Protein AF-L8GKP7-F1 (afdb_monomer_lite)

Secondary structure (DSSP, 8-state):
-PPPPPB-----S--S-----TT-PPPEE--SSGGGEEEEEEEEEE-THHHHHHTTSS-EEEEEEE--TTS-EEEEEE--HHHHHHHHTSTTEEEEEEEEB--GGG--------S-HHHHTTS----------EEEEEEEE-TTT--EEEEEEEEETTEEEEEPPTTTTEEEEEE--GGGBTTB--EEEEESEEEEETTTTEEETT-GGGEEEE---STTTTS-SSTTT---TT-EEE-SSTT---EEEEEE-TTSSEEE---EEEEETTB--EEEEETTTTEEEEEE-BSSEEEEEHHHHT-HHHHHH--EEEEEEE-

Radius of gyration: 22.64 Å; chains: 1; bounding box: 52×62×48 Å

Sequence (319 aa):
MLKPAALAVLFLFALSAALATPGRLAPLHVATDPSQRVPGEYLVVATLKSIADAARDGSALKHVYSIDADGSRLLLFKLSSTSLFKIRAHPSVALVEENQSIYMDKVCYTQKVTADLSKRLLACPWTEIHTSAHFVDVTLRQPNTGKWRNVKLLKYLDGFYIVLPTDQSSVSSYKCPTRLRGSMSDIVTTWFAVRFDPANFTVNTGDYTFVKTTGYNAHHKDMGPDAATHVPFATCFGCEAPSRNDGRAVVDLRGTPFTVLDNFKYSGYIAFGTWTYSNNAQLVDLTGGGYCGWTAPVKAADNESLACNGGWHLQLGLL

pLDDT: mean 78.69, std 21.16, range [23.12, 98.69]

Foldseek 3Di:
DDDDFDFDDPPDDDPPDPQQDQPFFADEAEDPDPVFFDPQKKKWWFAPLLVLVLPPPVKKFFAWDDDDPVRIIITIIRDDPVSNRSSRNDSGTNHMYTTTRDDPPPDDDDDDDDPDPVVVVSVDDDPPPPFGFTKDWDWAQFPPPRDTDTFIWTDTDPFTKQFFDSVDWWKWKECDAPVPPPVWHIKIKTFGIWTADRVQQFTFQQPSPGIDMDIFDPVCVPLDPCLGIDFGGQKWEAAYAAQDQPTKGKQAQPPGQKAFPFDKDKDDDNKHKDWDADDNRNIIIITIYHNTMMMHGPVQRVDPSCRRNTGRRTHMGGD

Organism: Acanthamoeba castellanii (strain ATCC 30010 / Neff) (NCBI:txid1257118)

Structure (mmCIF, N/CA/C/O backbone):
data_AF-L8GKP7-F1
#
_entry.id   AF-L8GKP7-F1
#
loop_
_atom_site.group_PDB
_atom_site.id
_atom_site.type_symbol
_atom_site.label_atom_id
_atom_site.label_alt_id
_atom_site.label_comp_id
_atom_site.label_asym_id
_atom_site.label_entity_id
_atom_site.label_seq_id
_atom_site.pdbx_PDB_ins_code
_atom_site.Cartn_x
_atom_site.Cartn_y
_atom_site.Cartn_z
_atom_site.occupancy
_atom_site.B_iso_or_equiv
_atom_site.auth_seq_id
_atom_site.auth_comp_id
_atom_site.auth_asym_id
_atom_site.auth_atom_id
_atom_site.pdbx_PDB_model_num
ATOM 1 N N . MET A 1 1 ? -32.400 23.588 24.946 1.00 26.53 1 MET A N 1
ATOM 2 C CA . MET A 1 1 ? -31.964 22.660 23.879 1.00 26.53 1 MET A CA 1
ATOM 3 C C . MET A 1 1 ? -30.768 23.288 23.177 1.00 26.53 1 MET A C 1
ATOM 5 O O . MET A 1 1 ? -30.956 24.280 22.485 1.00 26.53 1 MET A O 1
ATOM 9 N N . LEU A 1 2 ? -29.545 22.811 23.445 1.00 23.12 2 LEU A N 1
ATOM 10 C CA . LEU A 1 2 ? -28.331 23.342 22.811 1.00 23.12 2 LEU A CA 1
ATOM 11 C C . LEU A 1 2 ? -28.281 22.905 21.339 1.00 23.12 2 LEU A C 1
ATOM 13 O O . LEU A 1 2 ? -28.410 21.719 21.044 1.00 23.12 2 LEU A O 1
ATOM 17 N N . LYS A 1 3 ? -28.111 23.869 20.431 1.00 25.48 3 LYS A N 1
ATOM 18 C CA . LYS A 1 3 ? -27.833 23.624 19.009 1.00 25.48 3 LYS A CA 1
ATOM 19 C C . LYS A 1 3 ? -26.373 23.162 18.842 1.00 25.48 3 LYS A C 1
ATOM 21 O O . LYS A 1 3 ? -25.533 23.598 19.630 1.00 25.48 3 LYS A O 1
ATOM 26 N N . PRO A 1 4 ? -26.055 22.304 17.855 1.00 33.69 4 PRO A N 1
ATOM 27 C CA . PRO A 1 4 ? -24.678 21.896 17.592 1.00 33.69 4 PRO A CA 1
ATOM 28 C C . PRO A 1 4 ? -23.835 23.119 17.209 1.00 33.69 4 PRO A C 1
ATOM 30 O O . PRO A 1 4 ? -24.273 23.955 16.419 1.00 33.69 4 PRO A O 1
ATOM 33 N N . ALA A 1 5 ? -22.648 23.236 17.807 1.00 36.22 5 ALA A N 1
ATOM 34 C CA . ALA A 1 5 ? -21.679 24.274 17.486 1.00 36.22 5 ALA A CA 1
ATOM 35 C C . ALA A 1 5 ? -21.297 24.168 16.001 1.00 36.22 5 ALA A C 1
ATOM 37 O O . ALA A 1 5 ? -20.807 23.129 15.558 1.00 36.22 5 ALA A O 1
ATOM 38 N N . ALA A 1 6 ? -21.563 25.224 15.235 1.00 40.78 6 ALA A N 1
ATOM 39 C CA . ALA A 1 6 ? -21.156 25.316 13.842 1.00 40.78 6 ALA A CA 1
ATOM 40 C C . ALA A 1 6 ? -19.651 25.608 13.781 1.00 40.78 6 ALA A C 1
ATOM 42 O O . ALA A 1 6 ? -19.170 26.556 14.402 1.00 40.78 6 ALA A O 1
ATOM 43 N N . LEU A 1 7 ? -18.922 24.768 13.046 1.00 40.22 7 LEU A N 1
ATOM 44 C CA . LEU A 1 7 ? -17.492 24.902 12.795 1.00 40.22 7 LEU A CA 1
ATOM 45 C C . LEU A 1 7 ? -17.275 26.104 11.866 1.00 40.22 7 LEU A C 1
ATOM 47 O O . LEU A 1 7 ? -17.651 26.053 10.696 1.00 40.22 7 LEU A O 1
ATOM 51 N N . ALA A 1 8 ? -16.695 27.189 12.367 1.00 43.72 8 ALA A N 1
ATOM 52 C CA . ALA A 1 8 ? -16.333 28.335 11.544 1.00 43.72 8 ALA A CA 1
ATOM 53 C C . ALA A 1 8 ? -14.811 28.485 11.549 1.00 43.72 8 ALA A C 1
ATOM 55 O O . ALA A 1 8 ? -14.195 28.696 12.589 1.00 43.72 8 ALA A O 1
ATOM 56 N N . VAL A 1 9 ? -14.211 28.319 10.372 1.00 45.59 9 VAL A N 1
ATOM 57 C CA . VAL A 1 9 ? -12.762 28.375 10.175 1.00 45.59 9 VAL A CA 1
ATOM 58 C C . VAL A 1 9 ? -12.368 29.829 9.931 1.00 45.59 9 VAL A C 1
ATOM 60 O O . VAL A 1 9 ? -12.659 30.381 8.869 1.00 45.59 9 VAL A O 1
ATOM 63 N N . LEU A 1 10 ? -11.717 30.468 10.903 1.00 39.31 10 LEU A N 1
ATOM 64 C CA . LEU A 1 10 ? -11.193 31.823 10.745 1.00 39.31 10 LEU A CA 1
ATOM 65 C C . LEU A 1 10 ? -9.771 31.751 10.154 1.00 39.31 10 LEU A C 1
ATOM 67 O O . LEU A 1 10 ? -8.778 31.961 10.840 1.00 39.31 10 LEU A O 1
ATOM 71 N N . PHE A 1 11 ? -9.658 31.460 8.852 1.00 47.62 11 PHE A N 1
ATOM 72 C CA . PHE A 1 11 ? -8.382 31.580 8.132 1.00 47.62 11 PHE A CA 1
ATOM 73 C C . PHE A 1 11 ? -8.040 33.064 7.933 1.00 47.62 11 PHE A C 1
ATOM 75 O O . PHE A 1 11 ? -8.341 33.664 6.901 1.00 47.62 11 PHE A O 1
ATOM 82 N N . LEU A 1 12 ? -7.402 33.674 8.929 1.00 34.03 12 LEU A N 1
ATOM 83 C CA . LEU A 1 12 ? -6.794 34.995 8.804 1.00 34.03 12 LEU A CA 1
ATOM 84 C C . LEU A 1 12 ? -5.297 34.891 9.110 1.00 34.03 12 LEU A C 1
ATOM 86 O O . LEU A 1 12 ? -4.886 34.759 10.255 1.00 34.03 12 LEU A O 1
ATOM 90 N N . PHE A 1 13 ? -4.517 34.986 8.028 1.00 34.09 13 PHE A N 1
ATOM 91 C CA . PHE A 1 13 ? -3.069 35.209 7.968 1.00 34.09 13 PHE A CA 1
ATOM 92 C C . PHE A 1 13 ? -2.158 34.162 8.630 1.00 34.09 13 PHE A C 1
ATOM 94 O O . PHE A 1 13 ? -1.854 34.251 9.811 1.00 34.09 13 PHE A O 1
ATOM 101 N N . ALA A 1 14 ? -1.610 33.255 7.809 1.00 32.25 14 ALA A N 1
ATOM 102 C CA . ALA A 1 14 ? -0.160 33.016 7.682 1.00 32.25 14 ALA A CA 1
ATOM 103 C C . ALA A 1 14 ? 0.119 31.767 6.822 1.00 32.25 14 ALA A C 1
ATOM 105 O O . ALA A 1 14 ? 0.725 30.803 7.280 1.00 32.25 14 ALA A O 1
ATOM 106 N N . LEU A 1 15 ? -0.252 31.791 5.536 1.00 34.66 15 LEU A N 1
ATOM 107 C CA . LEU A 1 15 ? 0.355 30.884 4.551 1.00 34.66 15 LEU A CA 1
ATOM 108 C C . LEU A 1 15 ? 1.711 31.448 4.078 1.00 34.66 15 LEU A C 1
ATOM 110 O O . LEU A 1 15 ? 2.019 31.493 2.894 1.00 34.66 15 LEU A O 1
ATOM 114 N N . SER A 1 16 ? 2.525 31.949 5.006 1.00 35.09 16 SER A N 1
ATOM 115 C CA . SER A 1 16 ? 3.939 32.220 4.760 1.00 35.09 16 SER A CA 1
ATOM 116 C C . SER A 1 16 ? 4.705 31.052 5.354 1.00 35.09 16 SER A C 1
ATOM 118 O O . SER A 1 16 ? 4.888 30.985 6.566 1.00 35.09 16 SER A O 1
ATOM 120 N N . ALA A 1 17 ? 5.055 30.113 4.475 1.00 37.19 17 ALA A N 1
ATOM 121 C CA . ALA A 1 17 ? 5.863 28.919 4.683 1.00 37.19 17 ALA A CA 1
ATOM 122 C C . ALA A 1 17 ? 6.810 28.979 5.898 1.00 37.19 17 ALA A C 1
ATOM 124 O O . ALA A 1 17 ? 7.992 29.291 5.776 1.00 37.19 17 ALA A O 1
ATOM 125 N N . ALA A 1 18 ? 6.312 28.603 7.072 1.00 40.66 18 ALA A N 1
ATOM 126 C CA . ALA A 1 18 ? 7.154 28.101 8.142 1.00 40.66 18 ALA A CA 1
ATOM 127 C C . ALA A 1 18 ? 7.158 26.579 7.993 1.00 40.66 18 ALA A C 1
ATOM 129 O O . ALA A 1 18 ? 6.368 25.877 8.617 1.00 40.66 18 ALA A O 1
ATOM 130 N N . LEU A 1 19 ? 8.012 26.065 7.101 1.00 45.72 19 LEU A N 1
ATOM 131 C CA . LEU A 1 19 ? 8.362 24.646 7.129 1.00 45.72 19 LEU A CA 1
ATOM 132 C C . LEU A 1 19 ? 8.816 24.322 8.556 1.00 45.72 19 LEU A C 1
ATOM 134 O O . LEU A 1 19 ? 9.647 25.043 9.114 1.00 45.72 19 LEU A O 1
ATOM 138 N N . ALA A 1 20 ? 8.240 23.284 9.160 1.00 48.97 20 ALA A N 1
ATOM 139 C CA . ALA A 1 20 ? 8.584 22.883 10.513 1.00 48.97 20 ALA A CA 1
ATOM 140 C C . ALA A 1 20 ? 10.097 22.620 10.601 1.00 48.97 20 ALA A C 1
ATOM 142 O O . ALA A 1 20 ? 10.622 21.673 10.016 1.00 48.97 20 ALA A O 1
ATOM 143 N N . THR A 1 21 ? 10.815 23.482 11.319 1.00 52.50 21 THR A N 1
ATOM 144 C CA . THR A 1 21 ? 12.213 23.245 11.687 1.00 52.50 21 THR A CA 1
ATOM 145 C C . THR A 1 21 ? 12.262 22.094 12.695 1.00 52.50 21 THR A C 1
ATOM 147 O O . THR A 1 21 ? 11.517 22.159 13.682 1.00 52.50 21 THR A O 1
ATOM 150 N N . PRO A 1 22 ? 13.120 21.071 12.510 1.00 53.22 22 PRO A N 1
ATOM 151 C CA . PRO A 1 22 ? 13.250 19.969 13.460 1.00 53.22 22 PRO A CA 1
ATOM 152 C C . PRO A 1 22 ? 13.425 20.480 14.897 1.00 53.22 22 PRO A C 1
ATOM 154 O O . PRO A 1 22 ? 14.266 21.338 15.153 1.00 53.22 22 PRO A O 1
ATOM 157 N N . GLY A 1 23 ? 12.606 19.980 15.826 1.00 62.94 23 GLY A N 1
ATOM 158 C CA . GLY A 1 23 ? 12.647 20.367 17.243 1.00 62.94 23 GLY A CA 1
ATOM 159 C C . GLY A 1 23 ? 11.762 21.556 17.641 1.00 62.94 23 GLY A C 1
ATOM 160 O O . GLY A 1 23 ? 11.697 21.880 18.826 1.00 62.94 23 GLY A O 1
ATOM 161 N N . ARG A 1 24 ? 11.042 22.189 16.704 1.00 77.81 24 ARG A N 1
ATOM 162 C CA . ARG A 1 24 ? 10.079 23.259 17.009 1.00 77.81 24 ARG A CA 1
ATOM 163 C C . ARG A 1 24 ? 8.646 22.744 16.900 1.00 77.81 24 ARG A C 1
ATOM 165 O O . ARG A 1 24 ? 8.278 22.148 15.895 1.00 77.81 24 ARG A O 1
ATOM 172 N N . LEU A 1 25 ? 7.833 23.004 17.924 1.00 79.75 25 LEU A N 1
ATOM 173 C CA . LEU A 1 25 ? 6.403 22.701 17.878 1.00 79.75 25 LEU A CA 1
ATOM 174 C C . LEU A 1 25 ? 5.712 23.579 16.830 1.00 79.75 25 LEU A C 1
ATOM 176 O O . LEU A 1 25 ? 5.921 24.795 16.813 1.00 79.75 25 LEU A O 1
ATOM 180 N N . ALA A 1 26 ? 4.827 22.980 16.035 1.00 77.31 26 ALA A N 1
ATOM 181 C CA . ALA A 1 26 ? 3.885 23.697 15.194 1.00 77.31 26 ALA A CA 1
ATOM 182 C C . ALA A 1 26 ? 3.108 24.726 16.038 1.00 77.31 26 ALA A C 1
ATOM 184 O O . ALA A 1 26 ? 2.767 24.446 17.203 1.00 77.31 26 ALA A O 1
ATOM 185 N N . PRO A 1 27 ? 2.844 25.928 15.505 1.00 75.06 27 PRO A N 1
ATOM 186 C CA . PRO A 1 27 ? 2.069 26.937 16.212 1.00 75.06 27 PRO A CA 1
ATOM 187 C C . PRO A 1 27 ? 0.679 26.393 16.574 1.00 75.06 27 PRO A C 1
ATOM 189 O O . PRO A 1 27 ? 0.064 25.667 15.794 1.00 75.06 27 PRO A O 1
ATOM 192 N N . LEU A 1 28 ? 0.225 26.714 17.790 1.00 84.56 28 LEU A N 1
ATOM 193 C CA . LEU A 1 28 ? -1.138 26.456 18.252 1.00 84.56 28 LEU A CA 1
ATOM 194 C C . LEU A 1 28 ? -1.867 27.788 18.339 1.00 84.56 28 LEU A C 1
ATOM 196 O O . LEU A 1 28 ? -1.479 28.640 19.138 1.00 84.56 28 LEU A O 1
ATOM 200 N N . HIS A 1 29 ? -2.920 27.932 17.552 1.00 78.31 29 HIS A N 1
ATOM 201 C CA . HIS A 1 29 ? -3.815 29.075 17.617 1.00 78.31 29 HIS A CA 1
ATOM 202 C C . HIS A 1 29 ? -5.033 28.720 18.465 1.00 78.31 29 HIS A C 1
ATOM 204 O O . HIS A 1 29 ? -5.564 27.615 18.382 1.00 78.31 29 HIS A O 1
ATOM 210 N N . VAL A 1 30 ? -5.449 29.654 19.310 1.00 81.06 30 VAL A N 1
ATOM 211 C CA . VAL A 1 30 ? -6.642 29.552 20.156 1.00 81.06 30 VAL A CA 1
ATOM 212 C C . VAL A 1 30 ? -7.408 30.864 20.049 1.00 81.06 30 VAL A C 1
ATOM 214 O O . VAL A 1 30 ? -6.794 31.907 19.807 1.00 81.06 30 VAL A O 1
ATOM 217 N N . ALA A 1 31 ? -8.727 30.828 20.241 1.00 72.12 31 ALA A N 1
ATOM 218 C CA . ALA A 1 31 ? -9.524 32.051 20.264 1.00 72.12 31 ALA A CA 1
ATOM 219 C C . ALA A 1 31 ? -9.011 33.004 21.354 1.00 72.12 31 ALA A C 1
ATOM 221 O O . ALA A 1 31 ? -8.673 32.572 22.462 1.00 72.12 31 ALA A O 1
ATOM 222 N N . THR A 1 32 ? -8.981 34.302 21.052 1.00 76.25 32 THR A N 1
ATOM 223 C CA . THR A 1 32 ? -8.638 35.343 22.033 1.00 76.25 32 THR A CA 1
ATOM 224 C C . THR A 1 32 ? -9.706 35.471 23.116 1.00 76.25 32 THR A C 1
ATOM 226 O O . THR A 1 32 ? -9.370 35.751 24.264 1.00 76.25 32 THR A O 1
ATOM 229 N N . ASP A 1 33 ? -10.973 35.228 22.769 1.00 76.25 33 ASP A N 1
ATOM 230 C CA . ASP A 1 33 ? -12.099 35.150 23.697 1.00 76.25 33 ASP A CA 1
ATOM 231 C C . ASP A 1 33 ? -12.252 33.714 24.239 1.00 76.25 33 ASP A C 1
ATOM 233 O O . ASP A 1 33 ? -12.618 32.806 23.484 1.00 76.25 33 ASP A O 1
ATOM 237 N N . PRO A 1 34 ? -12.018 33.471 25.544 1.00 82.88 34 PRO A N 1
ATOM 238 C CA . PRO A 1 34 ? -12.130 32.138 26.127 1.00 82.88 34 PRO A CA 1
ATOM 239 C C . PRO A 1 34 ? -13.525 31.520 26.023 1.00 82.88 34 PRO A C 1
ATOM 241 O O . PRO A 1 34 ? -13.632 30.295 25.999 1.00 82.88 34 PRO A O 1
ATOM 244 N N . SER A 1 35 ? -14.579 32.340 25.950 1.00 80.00 35 SER A N 1
ATOM 245 C CA . SER A 1 35 ? -15.961 31.859 25.844 1.00 80.00 35 SER A CA 1
ATOM 246 C C . SER A 1 35 ? -16.271 31.222 24.487 1.00 80.00 35 SER A C 1
ATOM 248 O O . SER A 1 35 ? -17.234 30.468 24.370 1.00 80.00 35 SER A O 1
ATOM 250 N N . GLN A 1 36 ? -15.434 31.495 23.483 1.00 77.88 36 GLN A N 1
ATOM 251 C CA . GLN A 1 36 ? -15.564 30.965 22.131 1.00 77.88 36 GLN A CA 1
ATOM 252 C C . GLN A 1 36 ? -14.710 29.720 21.905 1.00 77.88 36 GLN A C 1
ATOM 254 O O . GLN A 1 36 ? -14.765 29.140 20.830 1.00 77.88 36 GLN A O 1
ATOM 259 N N . ARG A 1 37 ? -13.896 29.294 22.872 1.00 81.94 37 ARG A N 1
ATOM 260 C CA . ARG A 1 37 ? -13.010 28.135 22.707 1.00 81.94 37 ARG A CA 1
ATOM 261 C C . ARG A 1 37 ? -13.797 26.835 22.858 1.00 81.94 37 ARG A C 1
ATOM 263 O O . ARG A 1 37 ? -14.658 26.725 23.729 1.00 81.94 37 ARG A O 1
ATOM 270 N N . VAL A 1 38 ? -13.437 25.818 22.077 1.00 82.50 38 VAL A N 1
ATOM 271 C CA . VAL A 1 38 ? -13.903 24.432 22.243 1.00 82.50 38 VAL A CA 1
ATOM 272 C C . VAL A 1 38 ? -12.691 23.557 22.591 1.00 82.50 38 VAL A C 1
ATOM 274 O O . VAL A 1 38 ? -12.095 22.934 21.708 1.00 82.50 38 VAL A O 1
ATOM 277 N N . PRO A 1 39 ? -12.277 23.519 23.875 1.00 85.56 39 PRO A N 1
ATOM 278 C CA . PRO A 1 39 ? -11.080 22.797 24.282 1.00 85.56 39 PRO A CA 1
ATOM 279 C C . PRO A 1 39 ? -11.168 21.310 23.950 1.00 85.56 39 PRO A C 1
ATOM 281 O O . PRO A 1 39 ? -12.205 20.669 24.139 1.00 85.56 39 PRO A O 1
ATOM 284 N N . GLY A 1 40 ? -10.051 20.744 23.499 1.00 85.06 40 GLY A N 1
ATOM 285 C CA . GLY A 1 40 ? -9.977 19.332 23.137 1.00 85.06 40 GLY A CA 1
ATOM 286 C C . GLY A 1 40 ? -10.347 19.039 21.686 1.00 85.06 40 GLY A C 1
ATOM 287 O O . GLY A 1 40 ? -10.179 17.897 21.270 1.00 85.06 40 GLY A O 1
ATOM 288 N N . GLU A 1 41 ? -10.803 20.018 20.902 1.00 85.88 41 GLU A N 1
ATOM 289 C CA . GLU A 1 41 ? -11.044 19.861 19.467 1.00 85.88 41 GLU A CA 1
ATOM 290 C C . GLU A 1 41 ? -10.107 20.755 18.669 1.00 85.88 41 GLU A C 1
ATOM 292 O O . GLU A 1 41 ? -10.015 21.947 18.934 1.00 85.88 41 GLU A O 1
ATOM 297 N N . TYR A 1 42 ? -9.394 20.176 17.706 1.00 83.44 42 TYR A N 1
ATOM 298 C CA . TYR A 1 42 ? -8.320 20.858 17.002 1.00 83.44 42 TYR A CA 1
ATOM 299 C C . TYR A 1 42 ? -8.357 20.572 15.515 1.00 83.44 42 TYR A C 1
ATOM 301 O O . TYR A 1 42 ? -8.451 19.425 15.087 1.00 83.44 42 TYR A O 1
ATOM 309 N N . LEU A 1 43 ? -8.220 21.629 14.740 1.00 82.50 43 LEU A N 1
ATOM 310 C CA . LEU A 1 43 ? -7.985 21.607 13.318 1.00 82.50 43 LEU A CA 1
ATOM 311 C C . LEU A 1 43 ? -6.471 21.544 13.081 1.00 82.50 43 LEU A C 1
ATOM 313 O O . LEU A 1 43 ? -5.715 22.363 13.594 1.00 82.50 43 LEU A O 1
ATOM 317 N N . VAL A 1 44 ? -6.009 20.552 12.337 1.00 80.62 44 VAL A N 1
ATOM 318 C CA . VAL A 1 44 ? -4.589 20.282 12.109 1.00 80.62 44 VAL A CA 1
ATOM 319 C C . VAL A 1 44 ? -4.339 20.323 10.611 1.00 80.62 44 VAL A C 1
ATOM 321 O O . VAL A 1 44 ? -4.927 19.543 9.862 1.00 80.62 44 VAL A O 1
ATOM 324 N N . VAL A 1 45 ? -3.462 21.221 10.170 1.00 76.62 45 VAL A N 1
ATOM 325 C CA . VAL A 1 45 ? -3.004 21.270 8.777 1.00 76.62 45 VAL A CA 1
ATOM 326 C C . VAL A 1 45 ? -1.778 20.383 8.665 1.00 76.62 45 VAL A C 1
ATOM 328 O O . VAL A 1 45 ? -0.715 20.710 9.205 1.00 76.62 45 VAL A O 1
ATOM 331 N N . ALA A 1 46 ? -1.931 19.241 8.002 1.00 71.31 46 ALA A N 1
ATOM 332 C CA . ALA A 1 46 ? -0.850 18.276 7.886 1.00 71.31 46 ALA A CA 1
ATOM 333 C C . ALA A 1 46 ? -1.003 17.341 6.684 1.00 71.31 46 ALA A C 1
ATOM 335 O O . ALA A 1 46 ? -2.050 17.267 6.039 1.00 71.31 46 ALA A O 1
ATOM 336 N N . THR A 1 47 ? 0.059 16.590 6.400 1.00 65.88 47 THR A N 1
ATOM 337 C CA . THR A 1 47 ? 0.007 15.486 5.437 1.00 65.88 47 THR A CA 1
ATOM 338 C C . THR A 1 47 ? -0.548 14.226 6.100 1.00 65.88 47 THR A C 1
ATOM 340 O O . THR A 1 47 ? -0.367 14.003 7.293 1.00 65.88 47 THR A O 1
ATOM 343 N N . LEU A 1 48 ? -1.186 13.344 5.329 1.00 58.16 48 LEU A N 1
ATOM 344 C CA . LEU A 1 48 ? -1.762 12.089 5.842 1.00 58.16 48 LEU A CA 1
ATOM 345 C C . LEU A 1 48 ? -0.760 11.212 6.617 1.00 58.16 48 LEU A C 1
ATOM 347 O O . LEU A 1 48 ? -1.144 10.528 7.565 1.00 58.16 48 LEU A O 1
ATOM 351 N N . LYS A 1 49 ? 0.534 11.311 6.279 1.00 55.38 49 LYS A N 1
ATOM 352 C CA . LYS A 1 49 ? 1.635 10.634 6.974 1.00 55.38 49 LYS A CA 1
ATOM 353 C C . LYS A 1 49 ? 1.678 10.952 8.478 1.00 55.38 49 LYS A C 1
ATOM 355 O O . LYS A 1 49 ? 2.030 10.078 9.255 1.00 55.38 49 LYS A O 1
ATOM 360 N N . SER A 1 50 ? 1.278 12.151 8.912 1.00 54.84 50 SER A N 1
ATOM 361 C CA . SER A 1 50 ? 1.322 12.548 10.331 1.00 54.84 50 SER A CA 1
ATOM 362 C C . SER A 1 50 ? 0.165 12.024 11.185 1.00 54.84 50 SER A C 1
ATOM 364 O O . SER A 1 50 ? 0.204 12.130 12.409 1.00 54.84 50 SER A O 1
ATOM 366 N N . ILE A 1 51 ? -0.898 11.516 10.557 1.00 55.38 51 ILE A N 1
ATOM 367 C CA . ILE A 1 51 ? -2.154 11.129 11.223 1.00 55.38 51 ILE A CA 1
ATOM 368 C C . ILE A 1 51 ? -1.991 9.807 11.977 1.00 55.38 51 ILE A C 1
ATOM 370 O O . ILE A 1 51 ? -2.514 9.647 13.080 1.00 55.38 51 ILE A O 1
ATOM 374 N N . ALA A 1 52 ? -1.242 8.877 11.381 1.00 56.53 52 ALA A N 1
ATOM 375 C CA . ALA A 1 52 ? -1.017 7.527 11.886 1.00 56.53 52 ALA A CA 1
ATOM 376 C C . ALA A 1 52 ? -0.260 7.507 13.225 1.00 56.53 52 ALA A C 1
ATOM 378 O O . ALA A 1 52 ? -0.611 6.757 14.139 1.00 56.53 52 ALA A O 1
ATOM 379 N N . ASP A 1 53 ? 0.746 8.371 13.362 1.00 53.09 53 ASP A N 1
ATOM 380 C CA . ASP A 1 53 ? 1.629 8.400 14.535 1.00 53.09 53 ASP A CA 1
ATOM 381 C C . ASP A 1 53 ? 1.011 9.149 15.719 1.00 53.09 53 ASP A C 1
ATOM 383 O O . ASP A 1 53 ? 1.284 8.853 16.885 1.00 53.09 53 ASP A O 1
ATOM 387 N N . ALA A 1 54 ? 0.121 10.091 15.420 1.00 54.66 54 ALA A N 1
ATOM 388 C CA . ALA A 1 54 ? -0.549 10.938 16.391 1.00 54.66 54 ALA A CA 1
ATOM 389 C C . ALA A 1 54 ? -1.721 10.261 17.127 1.00 54.66 54 ALA A C 1
ATOM 391 O O . ALA A 1 54 ? -2.009 10.600 18.276 1.00 54.66 54 ALA A O 1
ATOM 392 N N . ALA A 1 55 ? -2.405 9.303 16.494 1.00 55.28 55 ALA A N 1
ATOM 393 C CA . ALA A 1 55 ? -3.701 8.790 16.955 1.00 55.28 55 ALA A CA 1
ATOM 394 C C . ALA A 1 55 ? -3.641 7.677 18.031 1.00 55.28 55 ALA A C 1
ATOM 396 O O . ALA A 1 55 ? 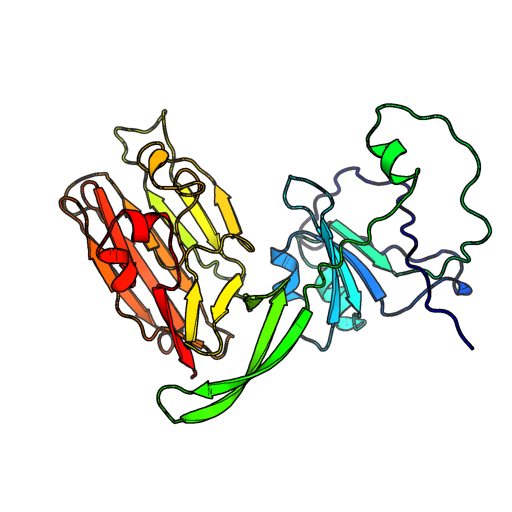-4.645 7.018 18.297 1.00 55.28 55 ALA A O 1
ATOM 397 N N . ARG A 1 56 ? -2.492 7.441 18.681 1.00 58.03 56 ARG A N 1
ATOM 398 C CA . ARG A 1 56 ? -2.299 6.265 19.560 1.00 58.03 56 ARG A CA 1
ATOM 399 C C . ARG A 1 56 ? -2.829 6.391 21.002 1.00 58.03 56 ARG A C 1
ATOM 401 O O . ARG A 1 56 ? -2.782 5.404 21.724 1.00 58.03 56 ARG A O 1
ATOM 408 N N . ASP A 1 57 ? -3.363 7.538 21.427 1.00 57.72 57 ASP A N 1
ATOM 409 C CA . ASP A 1 57 ? -3.760 7.788 22.832 1.00 57.72 57 ASP A CA 1
ATOM 410 C C . ASP A 1 57 ? -5.220 8.263 22.982 1.00 57.72 57 ASP A C 1
ATOM 412 O O . ASP A 1 57 ? -5.493 9.383 23.408 1.00 57.72 57 ASP A O 1
ATOM 416 N N . GLY A 1 58 ? -6.185 7.451 22.534 1.00 56.81 58 GLY A N 1
ATOM 417 C CA . GLY A 1 58 ? -7.627 7.729 22.701 1.00 56.81 58 GLY A CA 1
ATOM 418 C C . GLY A 1 58 ? -8.180 8.929 21.911 1.00 56.81 58 GLY A C 1
ATOM 419 O O . GLY A 1 58 ? -9.376 9.209 21.971 1.00 56.81 58 GLY A O 1
ATOM 420 N N . SER A 1 59 ? -7.328 9.619 21.155 1.00 69.06 59 SER A N 1
ATOM 421 C CA . SER A 1 59 ? -7.691 10.718 20.263 1.00 69.06 59 SER A CA 1
ATOM 422 C C . SER A 1 59 ? -8.534 10.234 19.081 1.00 69.06 59 SER A C 1
ATOM 424 O O . SER A 1 59 ? -8.288 9.161 18.528 1.00 69.06 59 SER A O 1
ATOM 426 N N . ALA A 1 60 ? -9.514 11.037 18.666 1.00 73.88 60 ALA A N 1
ATOM 427 C CA . ALA A 1 60 ? -10.439 10.691 17.589 1.00 73.88 60 ALA A CA 1
ATOM 428 C C . ALA A 1 60 ? -10.312 11.677 16.427 1.00 73.88 60 ALA A C 1
ATOM 430 O O . ALA A 1 60 ? -10.547 12.871 16.596 1.00 73.88 60 ALA A O 1
ATOM 431 N N . LEU A 1 61 ? -9.975 11.185 15.235 1.00 74.75 61 LEU A N 1
ATOM 432 C CA . LEU A 1 61 ? -10.139 11.958 14.006 1.00 74.75 61 LEU A CA 1
ATOM 433 C C . LEU A 1 61 ? -11.639 12.059 13.711 1.00 74.75 61 LEU A C 1
ATOM 435 O O . LEU A 1 61 ? -12.305 11.039 13.542 1.00 74.75 61 LEU A O 1
ATOM 439 N N . LYS A 1 62 ? -12.171 13.281 13.714 1.00 71.44 62 LYS A N 1
ATOM 440 C CA . LYS A 1 62 ? -13.582 13.558 13.437 1.00 71.44 62 LYS A CA 1
ATOM 441 C C . LYS A 1 62 ? -13.828 13.764 11.947 1.00 71.44 62 LYS A C 1
ATOM 443 O O . LYS A 1 62 ? -14.743 13.163 11.395 1.00 71.44 62 LYS A O 1
ATOM 448 N N . HIS A 1 63 ? -13.02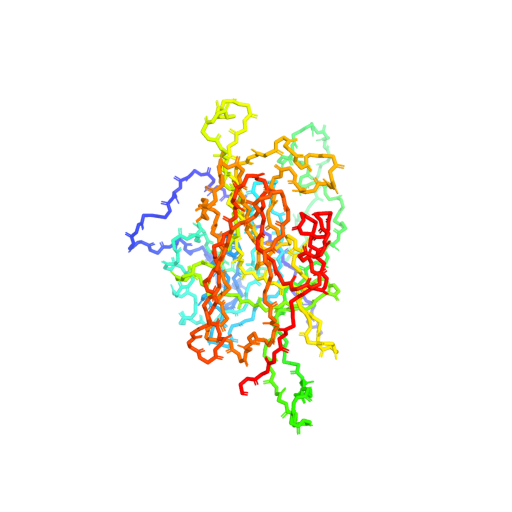1 14.612 11.308 1.00 67.56 63 HIS A N 1
ATOM 449 C CA . HIS A 1 63 ? -13.198 14.980 9.902 1.00 67.56 63 HIS A CA 1
ATOM 450 C C . HIS A 1 63 ? -11.868 15.206 9.188 1.00 67.56 63 HIS A C 1
ATOM 452 O O . HIS A 1 63 ? -10.885 15.625 9.798 1.00 67.56 63 HIS A O 1
ATOM 458 N N . VAL A 1 64 ? -11.867 14.957 7.879 1.00 64.81 64 VAL A N 1
ATOM 459 C CA . VAL A 1 64 ? -10.767 15.273 6.966 1.00 64.81 64 VAL A CA 1
ATOM 460 C C . VAL A 1 64 ? -11.327 16.145 5.854 1.00 64.81 64 VAL A 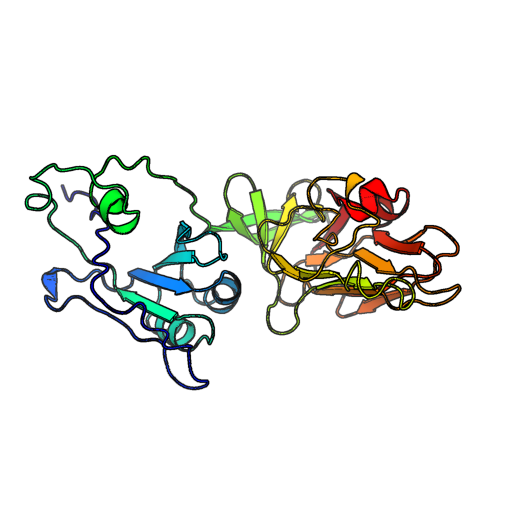C 1
ATOM 462 O O . VAL A 1 64 ? -12.272 15.744 5.180 1.00 64.81 64 VAL A O 1
ATOM 465 N N . TYR A 1 65 ? -10.726 17.310 5.646 1.00 64.81 65 TYR A N 1
ATOM 466 C CA . TYR A 1 65 ? -11.010 18.193 4.524 1.00 64.81 65 TYR A CA 1
ATOM 467 C C . TYR A 1 65 ? -9.807 18.211 3.583 1.00 64.81 65 TYR A C 1
ATOM 469 O O . TYR A 1 65 ? -8.650 18.237 4.014 1.00 64.81 65 TYR A O 1
ATOM 477 N N . SER A 1 66 ? -10.079 18.196 2.284 1.00 59.97 66 SER A N 1
ATOM 478 C CA . SER A 1 66 ? -9.050 18.419 1.270 1.00 59.97 66 SER A CA 1
ATOM 479 C C . SER A 1 66 ? -8.896 19.919 1.062 1.00 59.97 66 SER A C 1
ATOM 481 O O . SER A 1 66 ? -9.892 20.585 0.797 1.00 59.97 66 SER A O 1
ATOM 483 N N . ILE A 1 67 ? -7.677 20.442 1.227 1.00 57.12 67 ILE A N 1
ATOM 484 C CA . ILE A 1 67 ? -7.408 21.872 1.017 1.00 57.12 67 ILE A CA 1
ATOM 485 C C . ILE A 1 67 ? -6.996 22.108 -0.437 1.00 57.12 67 ILE A C 1
ATOM 487 O O . ILE A 1 67 ? -7.552 22.992 -1.072 1.00 57.12 67 ILE A O 1
ATOM 491 N N . ASP A 1 68 ? -6.098 21.276 -0.976 1.00 51.16 68 ASP A N 1
ATOM 492 C CA . ASP A 1 68 ? -5.497 21.494 -2.294 1.00 51.16 68 ASP A CA 1
ATOM 493 C C . ASP A 1 68 ? -5.183 20.187 -3.052 1.00 51.16 68 ASP A C 1
ATOM 495 O O . ASP A 1 68 ? -5.187 19.075 -2.501 1.00 51.16 68 ASP A O 1
ATOM 499 N N . ALA A 1 69 ? -4.899 20.340 -4.353 1.00 44.50 69 ALA A N 1
ATOM 500 C CA . ALA A 1 69 ? -4.497 19.270 -5.274 1.00 44.50 69 ALA A CA 1
ATOM 501 C C . ALA A 1 69 ? -3.094 18.695 -4.985 1.00 44.50 69 ALA A C 1
ATOM 503 O O . ALA A 1 69 ? -2.742 17.638 -5.501 1.00 44.50 69 ALA A O 1
ATOM 504 N N . ASP A 1 70 ? -2.303 19.365 -4.146 1.00 49.06 70 ASP A N 1
ATOM 505 C CA . ASP A 1 70 ? -0.938 18.982 -3.761 1.00 49.06 70 ASP A CA 1
ATOM 506 C C . ASP A 1 70 ? -0.879 17.889 -2.671 1.00 49.06 70 ASP A C 1
ATOM 508 O O . ASP A 1 70 ? 0.202 17.444 -2.281 1.00 49.06 70 ASP A O 1
ATOM 512 N N . GLY A 1 71 ? -2.040 17.447 -2.175 1.00 53.88 71 GLY A N 1
ATOM 513 C CA . GLY A 1 71 ? -2.148 16.429 -1.130 1.00 53.88 71 GLY A CA 1
ATOM 514 C C . GLY A 1 71 ? -2.212 16.980 0.298 1.00 53.88 71 GLY A C 1
ATOM 515 O O . GLY A 1 71 ? -2.290 16.186 1.241 1.00 53.88 71 GLY A O 1
ATOM 516 N N . SER A 1 72 ? -2.236 18.303 0.485 1.00 57.31 72 SER A N 1
ATOM 517 C CA . SER A 1 72 ? -2.452 18.929 1.792 1.00 57.31 72 SER A CA 1
ATOM 518 C C . SER A 1 72 ? -3.875 18.668 2.307 1.00 57.31 72 SER A C 1
ATOM 520 O O . SER A 1 72 ? -4.861 18.698 1.553 1.00 57.31 72 SER A O 1
ATOM 522 N N . ARG A 1 73 ? -3.998 18.365 3.607 1.00 68.00 73 ARG A N 1
ATOM 523 C CA . ARG A 1 73 ? -5.272 18.057 4.272 1.00 68.00 73 ARG A CA 1
ATOM 524 C C . ARG A 1 73 ? -5.435 18.877 5.548 1.00 68.00 73 ARG A C 1
ATOM 526 O O . ARG A 1 73 ? -4.474 19.168 6.259 1.00 68.00 73 ARG A O 1
ATOM 533 N N . LEU A 1 74 ? -6.683 19.215 5.832 1.00 72.44 74 LEU A N 1
ATOM 534 C CA . LEU A 1 74 ? -7.129 19.806 7.083 1.00 72.44 74 LEU A CA 1
ATOM 535 C C . LEU A 1 74 ? -7.826 18.719 7.888 1.00 72.44 74 LEU A C 1
ATOM 537 O O . LEU A 1 74 ? -8.695 18.022 7.370 1.00 72.44 74 LEU A O 1
ATOM 541 N N . LEU A 1 75 ? -7.466 18.556 9.147 1.00 76.06 75 LEU A N 1
ATOM 542 C CA . LEU A 1 75 ? -7.905 17.419 9.943 1.00 76.06 75 LEU A CA 1
ATOM 543 C C . LEU A 1 75 ? -8.533 17.924 11.225 1.00 76.06 75 LEU A C 1
ATOM 545 O O . LEU A 1 75 ? -7.859 18.565 12.021 1.00 76.06 75 LEU A O 1
ATOM 549 N N . LEU A 1 76 ? -9.804 17.628 11.451 1.00 80.56 76 LEU A N 1
ATOM 550 C CA . LEU A 1 76 ? -10.442 17.928 12.722 1.00 80.56 76 LEU A CA 1
ATOM 551 C C . LEU A 1 76 ? -10.282 16.732 13.652 1.00 80.56 76 LEU A C 1
ATOM 553 O O . LEU A 1 76 ? -10.856 15.672 13.411 1.00 80.56 76 LEU A O 1
ATOM 557 N N . PHE A 1 77 ? -9.545 16.913 14.735 1.00 80.12 77 PHE A N 1
ATOM 558 C CA . PHE A 1 77 ? -9.350 15.925 15.781 1.00 80.12 77 PHE A CA 1
ATOM 559 C C . PHE A 1 77 ? -10.053 16.318 17.075 1.00 80.12 77 PHE A C 1
ATOM 561 O O . PHE A 1 77 ? -10.187 17.494 17.394 1.00 80.12 77 PHE A O 1
ATOM 568 N N . LYS A 1 78 ? -10.398 15.311 17.875 1.00 83.50 78 LYS A N 1
ATOM 569 C CA . LYS A 1 78 ? -10.550 15.423 19.322 1.00 83.50 78 LYS A CA 1
ATOM 570 C C . LYS A 1 78 ? -9.284 14.878 19.983 1.00 83.50 78 LYS A C 1
ATOM 572 O O . LYS A 1 78 ? -9.018 13.682 19.855 1.00 83.50 78 LYS A O 1
ATOM 577 N N . LEU A 1 79 ? -8.505 15.731 20.642 1.00 83.31 79 LEU A N 1
ATOM 578 C CA . LEU A 1 79 ? -7.183 15.397 21.184 1.00 83.31 79 LEU A CA 1
ATOM 579 C C . LEU A 1 79 ? -7.135 15.538 22.705 1.00 83.31 79 LEU A C 1
ATOM 581 O O . LEU A 1 79 ? -7.665 16.496 23.266 1.00 83.31 79 LEU A O 1
ATOM 585 N N . SER A 1 80 ? -6.417 14.622 23.361 1.00 83.56 80 SER A N 1
ATOM 586 C CA . SER A 1 80 ? -5.896 14.860 24.713 1.00 83.56 80 SER A CA 1
ATOM 587 C C . SER A 1 80 ? -4.779 15.913 24.677 1.00 83.56 80 SER A C 1
ATOM 589 O O . SER A 1 80 ? -4.150 16.127 23.638 1.00 83.56 80 SER A O 1
ATOM 591 N N . SER A 1 81 ? -4.472 16.546 25.812 1.00 84.56 81 SER A N 1
ATOM 592 C CA . SER A 1 81 ? -3.335 17.477 25.924 1.00 84.56 81 SER A CA 1
ATOM 593 C C . SER A 1 81 ? -2.004 16.814 25.535 1.00 84.56 81 SER A C 1
ATOM 595 O O . SER A 1 81 ? -1.195 17.408 24.820 1.00 84.56 81 SER A O 1
ATOM 597 N N . THR A 1 82 ? -1.812 15.549 25.924 1.00 81.44 82 THR A N 1
ATOM 598 C CA . THR A 1 82 ? -0.660 14.716 25.540 1.00 81.44 82 THR A CA 1
ATOM 599 C C . THR A 1 82 ? -0.583 14.505 24.026 1.00 81.44 82 THR A C 1
ATOM 601 O O . THR A 1 82 ? 0.487 14.646 23.430 1.00 81.44 82 THR A O 1
ATOM 604 N N . SER A 1 83 ? -1.711 14.189 23.383 1.00 81.69 83 SER A N 1
ATOM 605 C CA . SER A 1 83 ? -1.771 13.965 21.932 1.00 81.69 83 SER A CA 1
ATOM 606 C C . SER A 1 83 ? -1.571 15.254 21.140 1.00 81.69 83 SER A C 1
ATOM 608 O O . SER A 1 83 ? -0.873 15.249 20.129 1.00 81.69 83 SER A O 1
ATOM 610 N N . LEU A 1 84 ? -2.111 16.375 21.627 1.00 85.69 84 LEU A N 1
ATOM 611 C CA . LEU A 1 84 ? -1.902 17.696 21.041 1.00 85.69 84 LEU A CA 1
ATOM 612 C C . LEU A 1 84 ? -0.416 18.062 20.998 1.00 85.69 84 LEU A C 1
ATOM 614 O O . LEU A 1 84 ? 0.072 18.528 19.970 1.00 85.69 84 LEU A O 1
ATOM 618 N N . PHE A 1 85 ? 0.319 17.814 22.083 1.00 84.94 85 PHE A N 1
ATOM 619 C CA . PHE A 1 85 ? 1.761 18.053 22.113 1.00 84.94 85 PHE A CA 1
ATOM 620 C C . PHE A 1 85 ? 2.502 17.209 21.066 1.00 84.94 85 PHE A C 1
ATOM 622 O O . PHE A 1 85 ? 3.304 17.744 20.300 1.00 84.94 85 PHE A O 1
ATOM 629 N N . LYS A 1 86 ? 2.192 15.907 20.983 1.00 80.94 86 LYS A N 1
ATOM 630 C CA . LYS A 1 86 ? 2.801 14.987 20.005 1.00 80.94 86 LYS A CA 1
ATOM 631 C C . LYS A 1 86 ? 2.501 15.392 18.561 1.00 80.94 86 LYS A C 1
ATOM 633 O O . LYS A 1 86 ? 3.412 15.401 17.741 1.00 80.94 86 LYS A O 1
ATOM 638 N N . ILE A 1 87 ? 1.258 15.778 18.266 1.00 81.38 87 ILE A N 1
ATOM 639 C CA . ILE A 1 87 ? 0.853 16.281 16.945 1.00 81.38 87 ILE A CA 1
ATOM 640 C C . ILE A 1 87 ? 1.646 17.527 16.588 1.00 81.38 87 ILE A C 1
ATOM 642 O O . ILE A 1 87 ? 2.230 17.597 15.514 1.00 81.38 87 ILE A O 1
ATOM 646 N N . ARG A 1 88 ? 1.731 18.495 17.500 1.00 86.50 88 ARG A N 1
ATOM 647 C CA . ARG A 1 88 ? 2.477 19.728 17.244 1.00 86.50 88 ARG A CA 1
ATOM 648 C C . ARG A 1 88 ? 3.972 19.485 17.059 1.00 86.50 88 ARG A C 1
ATOM 650 O O . ARG A 1 88 ? 4.610 20.246 16.348 1.00 86.50 88 ARG A O 1
ATOM 657 N N . ALA A 1 89 ? 4.540 18.455 17.676 1.00 82.81 89 ALA A N 1
ATOM 658 C CA . ALA A 1 89 ? 5.942 18.093 17.486 1.00 82.81 89 ALA A CA 1
ATOM 659 C C . ALA A 1 89 ? 6.218 17.387 16.146 1.00 82.81 89 ALA A C 1
ATOM 661 O O . ALA A 1 89 ? 7.381 17.195 15.789 1.00 82.81 89 ALA A O 1
ATOM 662 N N . HIS A 1 90 ? 5.180 16.976 15.413 1.00 77.31 90 HIS A N 1
ATOM 663 C CA . HIS A 1 90 ? 5.352 16.201 14.196 1.00 77.31 90 HIS A CA 1
ATOM 664 C C . HIS A 1 90 ? 5.851 17.091 13.037 1.00 77.31 90 HIS A C 1
ATOM 666 O O . HIS A 1 90 ? 5.222 18.103 12.726 1.00 77.31 90 HIS A O 1
ATOM 672 N N . PRO A 1 91 ? 6.923 16.701 12.318 1.00 75.31 91 PRO A N 1
ATOM 673 C CA . PRO A 1 91 ? 7.569 17.544 11.303 1.00 75.31 91 PRO A CA 1
ATOM 674 C C . PRO A 1 91 ? 6.700 17.841 10.071 1.00 75.31 91 PRO A C 1
ATOM 676 O O . PRO A 1 91 ? 7.037 18.693 9.258 1.00 75.31 91 PRO A O 1
ATOM 679 N N . SER A 1 92 ? 5.592 17.122 9.896 1.00 73.00 92 SER A N 1
ATOM 680 C CA . SER A 1 92 ? 4.629 17.354 8.808 1.00 73.00 92 SER A CA 1
ATOM 681 C C . SER A 1 92 ? 3.381 18.137 9.222 1.00 73.00 92 SER A C 1
ATOM 683 O O . SER A 1 92 ? 2.481 18.286 8.399 1.00 73.00 92 SER A O 1
ATOM 685 N N . VAL A 1 93 ? 3.299 18.597 10.473 1.00 75.00 93 VAL A N 1
ATOM 686 C CA . VAL A 1 93 ? 2.208 19.461 10.938 1.00 75.00 93 VAL A CA 1
ATOM 687 C C . VAL A 1 93 ? 2.654 20.908 10.786 1.00 75.00 93 VAL A C 1
ATOM 689 O O . VAL A 1 93 ? 3.614 21.340 11.420 1.00 75.00 93 VAL A O 1
ATOM 692 N N . ALA A 1 94 ? 1.963 21.652 9.928 1.00 74.06 94 ALA A N 1
ATOM 693 C CA . ALA A 1 94 ? 2.270 23.057 9.677 1.00 74.06 94 ALA A CA 1
ATOM 694 C C . ALA A 1 94 ? 1.622 23.970 10.726 1.00 74.06 94 ALA A C 1
ATOM 696 O O . ALA A 1 94 ? 2.203 24.975 11.132 1.00 74.06 94 ALA A O 1
ATOM 697 N N . LEU A 1 95 ? 0.415 23.611 11.168 1.00 76.31 95 LEU A N 1
ATOM 698 C CA . LEU A 1 95 ? -0.428 24.442 12.017 1.00 76.31 95 LEU A CA 1
ATOM 699 C C . LEU A 1 95 ? -1.402 23.574 12.811 1.00 76.31 95 LEU A C 1
ATOM 701 O O . LEU A 1 95 ? -1.926 22.585 12.288 1.00 76.31 95 LEU A O 1
ATOM 705 N N . VAL A 1 96 ? -1.679 23.986 14.046 1.00 79.25 96 VAL A N 1
ATOM 706 C CA . VAL A 1 96 ? -2.813 23.490 14.824 1.00 79.25 96 VAL A CA 1
ATOM 707 C C . VAL A 1 96 ? -3.657 24.669 15.297 1.00 79.25 96 VAL A C 1
ATOM 709 O O . VAL A 1 96 ? -3.128 25.655 15.803 1.00 79.25 96 VAL A O 1
ATOM 712 N N . GLU A 1 97 ? -4.970 24.564 15.171 1.00 81.38 97 GLU A N 1
ATOM 713 C CA . GLU A 1 97 ? -5.928 25.560 15.642 1.00 81.38 97 GLU A CA 1
ATOM 714 C C . GLU A 1 97 ? -6.967 24.883 16.535 1.00 81.38 97 GLU A C 1
ATOM 716 O O . GLU A 1 97 ? -7.521 23.851 16.176 1.00 81.38 97 GLU A O 1
ATOM 721 N N . GLU A 1 98 ? -7.213 25.426 17.723 1.00 83.81 98 GLU A N 1
ATOM 722 C CA . GLU A 1 98 ? -8.304 24.974 18.585 1.00 83.81 98 GLU A CA 1
ATOM 723 C C . GLU A 1 98 ? -9.641 25.421 18.004 1.00 83.81 98 GLU A C 1
ATOM 725 O O . GLU A 1 98 ? -9.814 26.586 17.647 1.00 83.81 98 GLU A O 1
ATOM 730 N N . ASN A 1 99 ? -10.581 24.485 17.927 1.00 80.06 99 ASN A N 1
ATOM 731 C CA . ASN A 1 99 ? -11.919 24.724 17.424 1.00 80.06 99 ASN A CA 1
ATOM 732 C C . ASN A 1 99 ? -12.615 25.825 18.242 1.00 80.06 99 ASN A C 1
ATOM 734 O O . ASN A 1 99 ? -12.396 25.959 19.450 1.00 80.06 99 ASN A O 1
ATOM 738 N N . GLN A 1 100 ? -13.465 26.606 17.579 1.00 77.06 100 GLN A N 1
ATOM 739 C CA . GLN A 1 100 ? -14.125 27.768 18.158 1.00 77.06 100 GLN A CA 1
ATOM 740 C C . GLN A 1 100 ? -15.633 27.721 17.898 1.00 77.06 100 GLN A C 1
ATOM 742 O O . GLN A 1 100 ? -16.079 27.350 16.813 1.00 77.06 100 GLN A O 1
ATOM 747 N N . SER A 1 101 ? -16.437 28.105 18.886 1.00 69.25 101 SER A N 1
ATOM 748 C CA . SER A 1 101 ? -17.877 28.291 18.734 1.00 69.25 101 SER A CA 1
ATOM 749 C C . SER A 1 101 ? -18.157 29.708 18.238 1.00 69.25 101 SER A C 1
ATOM 751 O O . SER A 1 101 ? -17.983 30.667 18.992 1.00 69.25 101 SER A O 1
ATOM 753 N N . ILE A 1 102 ? -18.625 29.848 16.995 1.00 57.69 102 ILE A N 1
ATOM 754 C CA . ILE A 1 102 ? -19.072 31.139 16.454 1.00 57.69 102 ILE A CA 1
ATOM 755 C C . ILE A 1 102 ? -20.604 31.174 16.381 1.00 57.69 102 ILE A C 1
ATOM 757 O O . ILE A 1 102 ? -21.249 30.242 15.900 1.00 57.69 102 ILE A O 1
ATOM 761 N N . TYR A 1 103 ? -21.191 32.276 16.852 1.00 45.66 103 TYR A N 1
ATOM 762 C CA . TYR A 1 103 ? -22.603 32.609 16.662 1.00 45.66 103 TYR A CA 1
ATOM 763 C C . TYR A 1 103 ? -22.819 33.074 15.206 1.00 45.66 103 TYR A C 1
ATOM 765 O O . TYR A 1 103 ? -22.296 34.107 14.787 1.00 45.66 103 TYR A O 1
ATOM 773 N N . MET A 1 104 ? -23.520 32.266 14.398 1.00 39.16 104 MET A N 1
ATOM 774 C CA . MET A 1 104 ? -23.641 32.438 12.934 1.00 39.16 104 MET A CA 1
ATOM 775 C C . MET A 1 104 ? -24.471 33.652 12.472 1.00 39.16 104 MET A C 1
ATOM 777 O O . MET A 1 104 ? -24.529 33.943 11.282 1.00 39.16 104 MET A O 1
ATOM 781 N N . ASP A 1 105 ? -25.111 34.384 13.375 1.00 35.03 105 ASP A N 1
ATOM 782 C CA . ASP A 1 105 ? -26.065 35.459 13.080 1.00 35.03 105 ASP A CA 1
ATOM 783 C C . ASP A 1 105 ? -25.437 36.775 12.574 1.00 35.03 105 ASP A C 1
ATOM 785 O O . ASP A 1 105 ? -26.162 37.728 12.292 1.00 35.03 105 ASP A O 1
ATOM 789 N N . LYS A 1 106 ? -24.110 36.844 12.386 1.00 37.75 106 LYS A N 1
ATOM 790 C CA . LYS A 1 106 ? -23.417 38.068 11.927 1.00 37.75 106 LYS A CA 1
ATOM 791 C C . LYS A 1 106 ? -22.584 37.949 10.650 1.00 37.75 106 LYS A C 1
ATOM 793 O O . LYS A 1 106 ? -21.951 38.930 10.265 1.00 37.75 106 LYS A O 1
ATOM 798 N N . VAL A 1 107 ? -22.586 36.812 9.955 1.00 38.72 107 VAL A N 1
ATOM 799 C CA . VAL A 1 107 ? -21.727 36.628 8.772 1.00 38.72 107 VAL A CA 1
ATOM 800 C C . VAL A 1 107 ? -22.568 36.221 7.568 1.00 38.72 107 VAL A C 1
ATOM 802 O O . VAL A 1 107 ? -22.845 35.044 7.395 1.00 38.72 107 VAL A O 1
ATOM 805 N N . CYS A 1 108 ? -23.014 37.218 6.790 1.00 31.67 108 CYS A N 1
ATOM 806 C CA . CYS A 1 108 ? -23.145 37.207 5.320 1.00 31.67 108 CYS A CA 1
ATOM 807 C C . CYS A 1 108 ? -24.123 38.298 4.849 1.00 31.67 108 CYS A C 1
ATOM 809 O O . CYS A 1 108 ? -25.326 38.073 4.824 1.00 31.67 108 CYS A O 1
ATOM 811 N N . TYR A 1 109 ? -23.618 39.445 4.385 1.00 32.34 109 TYR A N 1
ATOM 812 C CA . TYR A 1 109 ? -24.319 40.279 3.399 1.00 32.34 109 TYR A CA 1
ATOM 813 C C . TYR A 1 109 ? -23.298 41.129 2.638 1.00 32.34 109 TYR A C 1
ATOM 815 O O . TYR A 1 109 ? -22.776 42.101 3.174 1.00 32.34 109 TYR A O 1
ATOM 823 N N . THR A 1 110 ? -22.972 40.731 1.405 1.00 33.12 110 THR A N 1
ATOM 824 C CA . THR A 1 110 ? -22.915 41.586 0.197 1.00 33.12 110 THR A CA 1
ATOM 825 C C . THR A 1 110 ? -22.298 40.813 -0.975 1.00 33.12 110 THR A C 1
ATOM 827 O O . THR A 1 110 ? -21.195 40.282 -0.902 1.00 33.12 110 THR A O 1
ATOM 830 N N . GLN A 1 111 ? -23.053 40.731 -2.072 1.00 40.12 111 GLN A N 1
ATOM 831 C CA . GLN A 1 111 ? -22.660 40.101 -3.331 1.00 40.12 111 GLN A CA 1
ATOM 832 C C . GLN A 1 111 ? -21.783 41.040 -4.173 1.00 40.12 111 GLN A C 1
ATOM 834 O O . GLN A 1 111 ? -22.171 42.180 -4.424 1.00 40.12 111 GLN A O 1
ATOM 839 N N . LYS A 1 112 ? -20.669 40.520 -4.704 1.00 39.31 112 LYS A N 1
ATOM 840 C CA . LYS A 1 112 ? -20.156 40.820 -6.056 1.00 39.31 112 LYS A CA 1
ATOM 841 C C . LYS A 1 112 ? -19.106 39.773 -6.444 1.00 39.31 112 LYS A C 1
ATOM 843 O O . LYS A 1 112 ? -18.052 39.660 -5.826 1.00 39.31 112 LYS A O 1
ATOM 848 N N . VAL A 1 113 ? -19.446 38.970 -7.447 1.00 41.34 113 VAL A N 1
ATOM 849 C CA . VAL A 1 113 ? -18.693 37.794 -7.903 1.00 41.34 113 VAL A CA 1
ATOM 850 C C . VAL A 1 113 ? -17.415 38.230 -8.629 1.00 41.34 113 VAL A C 1
ATOM 852 O O . VAL A 1 113 ? -17.470 39.057 -9.534 1.00 41.34 113 VAL A O 1
ATOM 855 N N . THR A 1 114 ? -16.266 37.665 -8.246 1.00 39.44 114 THR A N 1
ATOM 856 C CA . THR A 1 114 ? -14.975 37.810 -8.950 1.00 39.44 114 THR A CA 1
ATOM 857 C C . THR A 1 114 ? -14.317 36.434 -9.118 1.00 39.44 114 THR A C 1
ATOM 859 O O . THR A 1 114 ? -14.588 35.525 -8.337 1.00 39.44 114 THR A O 1
ATOM 862 N N . ALA A 1 115 ? -13.480 36.266 -10.151 1.00 37.56 115 ALA A N 1
ATOM 863 C CA . ALA A 1 115 ? -12.902 34.987 -10.600 1.00 37.56 115 ALA A CA 1
ATOM 864 C C . ALA A 1 115 ? -11.780 34.405 -9.703 1.00 37.56 115 ALA A C 1
ATOM 866 O O . ALA A 1 115 ? -11.110 33.451 -10.086 1.00 37.56 115 ALA A O 1
ATOM 867 N N . ASP A 1 116 ? -11.572 34.970 -8.515 1.00 40.66 116 ASP A N 1
ATOM 868 C CA . ASP A 1 116 ? -10.523 34.590 -7.568 1.00 40.66 116 ASP A CA 1
ATOM 869 C C . ASP A 1 116 ? -11.021 33.483 -6.617 1.00 40.66 116 ASP A C 1
ATOM 871 O O . ASP A 1 116 ? -12.044 33.636 -5.941 1.00 40.66 116 ASP A O 1
ATOM 875 N N . LEU A 1 117 ? -10.301 32.355 -6.566 1.00 35.97 117 LEU A N 1
ATOM 876 C CA . LEU A 1 117 ? -10.641 31.169 -5.771 1.00 35.97 117 LEU A CA 1
ATOM 877 C C . LEU A 1 117 ? -10.724 31.479 -4.263 1.00 35.97 117 LEU A C 1
ATOM 879 O O . LEU A 1 117 ? -11.598 30.946 -3.577 1.00 35.97 117 LEU A O 1
ATOM 883 N N . SER A 1 118 ? -9.897 32.412 -3.771 1.00 36.47 118 SER A N 1
ATOM 884 C CA . SER A 1 118 ? -9.915 32.866 -2.371 1.00 36.47 118 SER A CA 1
ATOM 885 C C . SER A 1 118 ? -11.220 33.588 -2.001 1.00 36.47 118 SER A C 1
ATOM 887 O O . SER A 1 118 ? -11.675 33.523 -0.860 1.00 36.47 118 SER A O 1
ATOM 889 N N . LYS A 1 119 ? -11.883 34.212 -2.984 1.00 38.38 119 LYS A N 1
ATOM 890 C CA . LYS A 1 119 ? -13.152 34.935 -2.807 1.00 38.38 119 LYS A CA 1
ATOM 891 C C . LYS A 1 119 ? -14.384 34.053 -3.027 1.00 38.38 119 LYS A C 1
ATOM 893 O O . LYS A 1 119 ? -15.446 34.367 -2.496 1.00 38.38 119 LYS A O 1
ATOM 898 N N . ARG A 1 120 ? -14.254 32.934 -3.753 1.00 41.19 120 ARG A N 1
ATOM 899 C CA . ARG A 1 120 ? -15.330 31.936 -3.941 1.00 41.19 120 ARG A CA 1
ATOM 900 C C . ARG A 1 120 ? -15.613 31.124 -2.676 1.00 41.19 120 ARG A C 1
ATOM 902 O O . ARG A 1 120 ? -16.772 30.832 -2.411 1.00 41.19 120 ARG A O 1
ATOM 909 N N . LEU A 1 121 ? -14.590 30.822 -1.874 1.00 36.66 121 LEU A N 1
ATOM 910 C CA . LEU A 1 121 ? -14.745 30.114 -0.592 1.00 36.66 121 LEU A CA 1
ATOM 911 C C . LEU A 1 121 ? -15.566 30.904 0.448 1.00 36.66 121 LEU A C 1
ATOM 913 O O . LEU A 1 121 ? -16.127 30.310 1.362 1.00 36.66 121 LEU A O 1
ATOM 917 N N . LEU A 1 122 ? -15.694 32.225 0.280 1.00 39.34 122 LEU A N 1
ATOM 918 C CA . LEU A 1 122 ? -16.484 33.107 1.151 1.00 39.34 122 LEU A CA 1
ATOM 919 C C . LEU A 1 122 ? -17.926 33.348 0.656 1.00 39.34 122 LEU A C 1
ATOM 921 O O . LEU A 1 122 ? -18.705 34.000 1.349 1.00 39.34 122 LEU A O 1
ATOM 925 N N . ALA A 1 123 ? -18.301 32.841 -0.523 1.00 36.22 123 ALA A N 1
ATOM 926 C CA . ALA A 1 123 ? -19.620 33.039 -1.129 1.00 36.22 123 ALA A CA 1
ATOM 927 C C . ALA A 1 123 ? -20.348 31.689 -1.270 1.00 36.22 123 ALA A C 1
ATOM 929 O O . ALA A 1 123 ? -20.318 31.045 -2.316 1.00 36.22 123 ALA A O 1
ATOM 930 N N . CYS A 1 124 ? -20.960 31.240 -0.175 1.00 35.84 124 CYS A N 1
ATOM 931 C CA . CYS A 1 124 ? -21.576 29.920 -0.003 1.00 35.84 124 CYS A CA 1
ATOM 932 C C . CYS A 1 124 ? -22.721 29.647 -1.005 1.00 35.84 124 CYS A C 1
ATOM 934 O O . CYS A 1 124 ? -23.544 30.529 -1.254 1.00 35.84 124 CYS A O 1
ATOM 936 N N . PRO A 1 125 ? -22.822 28.408 -1.524 1.00 41.09 125 PRO A N 1
ATOM 937 C CA . PRO A 1 125 ? -23.454 27.346 -0.745 1.00 41.09 125 PRO A CA 1
ATOM 938 C C . PRO A 1 125 ? -22.576 26.094 -0.626 1.00 41.09 125 PRO A C 1
ATOM 940 O O . PRO A 1 125 ? -22.085 25.538 -1.606 1.00 41.09 125 PRO A O 1
ATOM 943 N N . TRP A 1 126 ? -22.406 25.651 0.616 1.00 45.97 126 TRP A N 1
ATOM 944 C CA . TRP A 1 126 ? -21.692 24.439 0.988 1.00 45.97 126 TRP A CA 1
ATOM 945 C C . TRP A 1 126 ? -22.547 23.219 0.663 1.00 45.97 126 TRP A C 1
ATOM 947 O O . TRP A 1 126 ? -23.605 23.022 1.256 1.00 45.97 126 TRP A O 1
ATOM 957 N N . THR A 1 127 ? -22.080 22.375 -0.253 1.00 34.47 127 THR A N 1
ATOM 958 C CA . THR A 1 127 ? -22.426 20.954 -0.177 1.00 34.47 127 THR A CA 1
ATOM 959 C C . THR A 1 127 ? -21.416 20.354 0.789 1.00 34.47 127 THR A C 1
ATOM 961 O O . THR A 1 127 ? -20.220 20.344 0.505 1.00 34.47 127 THR A O 1
ATOM 964 N N . GLU A 1 128 ? -21.871 19.965 1.974 1.00 36.41 128 GLU A N 1
ATOM 965 C CA . GLU A 1 128 ? -21.044 19.331 2.995 1.00 36.41 128 GLU A CA 1
ATOM 966 C C . GLU A 1 128 ? -20.519 18.002 2.428 1.00 36.41 128 GLU A C 1
ATOM 968 O O . GLU A 1 128 ? -21.241 17.009 2.342 1.00 36.41 128 GLU A O 1
ATOM 973 N N . ILE A 1 129 ? -19.270 17.983 1.949 1.00 34.22 129 ILE A N 1
ATOM 974 C CA . ILE A 1 129 ? -18.628 16.737 1.529 1.00 34.22 129 ILE A CA 1
ATOM 975 C C . ILE A 1 129 ? -18.217 16.009 2.813 1.00 34.22 129 ILE A C 1
ATOM 977 O O . ILE A 1 129 ? -17.122 16.200 3.342 1.00 34.22 129 ILE A O 1
ATOM 981 N N . HIS A 1 130 ? -19.121 15.189 3.347 1.00 37.06 130 HIS A N 1
ATOM 982 C CA . HIS A 1 130 ? -18.828 14.291 4.458 1.00 37.06 130 HIS A CA 1
ATOM 983 C C . HIS A 1 130 ? -17.842 13.204 4.009 1.00 37.06 130 HIS A C 1
ATOM 985 O O . HIS A 1 130 ? -18.239 12.120 3.592 1.00 37.06 130 HIS A O 1
ATOM 991 N N . THR A 1 131 ? -16.540 13.451 4.135 1.00 44.44 131 THR A N 1
ATOM 992 C CA . THR A 1 131 ? -15.551 12.365 4.162 1.00 44.44 131 THR A CA 1
ATOM 993 C C . THR A 1 131 ? -14.914 12.308 5.545 1.00 44.44 131 THR A C 1
ATOM 995 O O . THR A 1 131 ? -13.880 12.924 5.801 1.00 44.44 131 THR A O 1
ATOM 998 N N . SER A 1 132 ? -15.552 11.607 6.485 1.00 58.22 132 SER A N 1
ATOM 999 C CA . SER A 1 132 ? -14.984 11.363 7.815 1.00 58.22 132 SER A CA 1
ATOM 1000 C C . SER A 1 132 ? -14.139 10.089 7.794 1.00 58.22 132 SER A C 1
ATOM 1002 O O . SER A 1 132 ? -14.644 8.974 7.922 1.00 58.22 132 SER A O 1
ATOM 1004 N N . ALA A 1 133 ? -12.824 10.249 7.639 1.00 66.56 133 ALA A N 1
ATOM 1005 C CA . ALA A 1 133 ? -11.891 9.189 8.003 1.00 66.56 133 ALA A CA 1
ATOM 1006 C C . ALA A 1 133 ? -11.902 9.045 9.535 1.00 66.56 133 ALA A C 1
ATOM 1008 O O . ALA A 1 133 ? -11.689 10.033 10.234 1.00 66.56 133 ALA A O 1
ATOM 1009 N N . HIS A 1 134 ? -12.164 7.857 10.072 1.00 70.31 134 HIS A N 1
ATOM 1010 C CA . HIS A 1 134 ? -12.178 7.624 11.520 1.00 70.31 134 HIS A CA 1
ATOM 1011 C C . HIS A 1 134 ? -11.790 6.183 11.846 1.00 70.31 134 HIS A C 1
ATOM 1013 O O . HIS A 1 134 ? -12.010 5.273 11.050 1.00 70.31 134 HIS A O 1
ATOM 1019 N N . PHE A 1 135 ? -11.202 5.959 13.018 1.00 77.38 135 PHE A N 1
ATOM 1020 C CA . PHE A 1 135 ? -10.886 4.605 13.463 1.00 77.38 135 PHE A CA 1
ATOM 1021 C C . PHE A 1 135 ? -12.117 3.925 14.049 1.00 77.38 135 PHE A C 1
ATOM 1023 O O . PHE A 1 135 ? -12.857 4.525 14.829 1.00 77.38 135 PHE A O 1
ATOM 1030 N N . VAL A 1 136 ? -12.293 2.656 13.704 1.00 79.94 136 VAL A N 1
ATOM 1031 C CA . VAL A 1 136 ? -13.365 1.800 14.206 1.00 79.94 136 VAL A CA 1
ATOM 1032 C C . VAL A 1 136 ? -12.788 0.464 14.644 1.00 79.94 136 VAL A C 1
ATOM 1034 O O . VAL A 1 136 ? -11.865 -0.062 14.020 1.00 79.94 136 VAL A O 1
ATOM 1037 N N . ASP A 1 137 ? -13.331 -0.079 15.728 1.00 89.69 137 ASP A N 1
ATOM 1038 C CA . ASP A 1 137 ? -13.031 -1.441 16.145 1.00 89.69 137 ASP A CA 1
ATOM 1039 C C . ASP A 1 137 ? -13.907 -2.406 15.338 1.00 89.69 137 ASP A C 1
ATOM 1041 O O . ASP A 1 137 ? -15.129 -2.265 15.276 1.00 89.69 137 ASP A O 1
ATOM 1045 N N . VAL A 1 138 ? -13.268 -3.373 14.688 1.00 93.06 138 VAL A N 1
ATOM 1046 C CA . VAL A 1 138 ? -13.910 -4.386 13.851 1.00 93.06 138 VAL A CA 1
ATOM 1047 C C . VAL A 1 138 ? -13.578 -5.756 14.419 1.00 93.06 138 VAL A C 1
ATOM 1049 O O . VAL A 1 138 ? -12.411 -6.095 14.617 1.00 93.06 138 VAL A O 1
ATOM 1052 N N . THR A 1 139 ? -14.604 -6.558 14.685 1.00 94.88 139 THR A N 1
ATOM 1053 C CA . THR A 1 139 ? -14.427 -7.947 15.110 1.00 94.88 139 THR A CA 1
ATOM 1054 C C . THR A 1 139 ? -14.239 -8.823 13.878 1.00 94.88 139 THR A C 1
ATOM 1056 O O . THR A 1 139 ? -15.155 -8.985 13.074 1.00 94.88 139 THR A O 1
ATOM 1059 N N . LEU A 1 140 ? -13.050 -9.399 13.730 1.00 94.12 140 LEU A N 1
ATOM 1060 C CA . LEU A 1 140 ? -12.702 -10.274 12.617 1.00 94.12 140 LEU A CA 1
ATOM 1061 C C . LEU A 1 140 ? -12.620 -11.727 13.068 1.00 94.12 140 LEU A C 1
ATOM 1063 O O . LEU A 1 140 ? -12.130 -12.017 14.162 1.00 94.12 140 LEU A O 1
ATOM 1067 N N . ARG A 1 141 ? -13.042 -12.647 12.201 1.00 90.75 141 ARG A N 1
ATOM 1068 C CA . ARG A 1 141 ? -12.881 -14.088 12.407 1.00 90.75 141 ARG A CA 1
ATOM 1069 C C . ARG A 1 141 ? -11.605 -14.560 11.717 1.00 90.75 141 ARG A C 1
ATOM 1071 O O . ARG A 1 141 ? -11.517 -14.512 10.499 1.00 90.75 141 ARG A O 1
ATOM 1078 N N . GLN A 1 142 ? -10.625 -15.018 12.488 1.00 80.75 142 GLN A N 1
ATOM 1079 C CA . GLN A 1 142 ? -9.347 -15.515 11.981 1.00 80.75 142 GLN A CA 1
ATOM 1080 C C . GLN A 1 142 ? -9.564 -16.674 10.990 1.00 80.75 142 GLN A C 1
ATOM 1082 O O . GLN A 1 142 ? -10.147 -17.684 11.395 1.00 80.75 142 GLN A O 1
ATOM 1087 N N . PRO A 1 143 ? -9.055 -16.592 9.744 1.00 76.12 143 PRO A N 1
ATOM 1088 C CA . PRO A 1 143 ? -9.243 -17.649 8.747 1.00 76.12 143 PRO A CA 1
ATOM 1089 C C . PRO A 1 143 ? -8.674 -18.999 9.199 1.00 76.12 143 PRO A C 1
ATOM 1091 O O . PRO A 1 143 ? -9.298 -20.035 9.007 1.00 76.12 143 PRO A O 1
ATOM 1094 N N . ASN A 1 144 ? -7.520 -18.976 9.873 1.00 70.56 144 ASN A N 1
ATOM 1095 C CA . ASN A 1 144 ? -6.766 -20.190 10.199 1.00 70.56 144 ASN A CA 1
ATOM 1096 C C . ASN A 1 144 ? -7.242 -20.884 11.485 1.00 70.56 144 ASN A C 1
ATOM 1098 O O . ASN A 1 144 ? -7.056 -22.086 11.639 1.00 70.56 144 ASN A O 1
ATOM 1102 N N . THR A 1 145 ? -7.825 -20.142 12.431 1.00 80.00 145 THR A N 1
ATOM 1103 C CA . THR A 1 145 ? -8.200 -20.673 13.758 1.00 80.00 145 THR A CA 1
ATOM 1104 C C . THR A 1 145 ? -9.704 -20.625 14.019 1.00 80.00 145 THR A C 1
ATOM 1106 O O . THR A 1 145 ? -10.186 -21.225 14.978 1.00 80.00 145 THR A O 1
ATOM 1109 N N . GLY A 1 146 ? -10.452 -19.852 13.226 1.00 83.25 146 GLY A N 1
ATOM 1110 C CA . GLY A 1 146 ? -11.861 -19.552 13.458 1.00 83.25 146 GLY A CA 1
ATOM 1111 C C . GLY A 1 146 ? -12.138 -18.648 14.665 1.00 83.25 146 GLY A C 1
ATOM 1112 O O . GLY A 1 146 ? -13.309 -18.348 14.905 1.00 83.25 146 GLY A O 1
ATOM 1113 N N . LYS A 1 147 ? -11.111 -18.213 15.414 1.00 86.88 147 LYS A N 1
ATOM 1114 C CA . LYS A 1 147 ? -11.256 -17.351 16.597 1.00 86.88 147 LYS A CA 1
ATOM 1115 C C . LYS A 1 147 ? -11.596 -15.918 16.206 1.00 86.88 147 LYS A C 1
ATOM 1117 O O . LYS A 1 147 ? -11.143 -15.417 15.182 1.00 86.88 147 LYS A O 1
ATOM 1122 N N . TRP A 1 148 ? -12.354 -15.240 17.057 1.00 90.69 148 TRP A N 1
ATOM 1123 C CA . TRP A 1 148 ? -12.697 -13.833 16.876 1.00 90.69 148 TRP A CA 1
ATOM 1124 C C . TRP A 1 148 ? -11.666 -12.923 17.546 1.00 90.69 148 TRP A C 1
ATOM 1126 O O . TRP A 1 148 ? -11.223 -13.200 18.661 1.00 90.69 148 TRP A O 1
ATOM 1136 N N . ARG A 1 149 ? -11.297 -11.826 16.878 1.00 91.50 149 ARG A N 1
ATOM 1137 C CA . ARG A 1 149 ? -10.375 -10.808 17.395 1.00 91.50 149 ARG A CA 1
ATOM 1138 C C . ARG A 1 149 ? -10.865 -9.416 17.019 1.00 91.50 149 ARG A C 1
ATOM 1140 O O . ARG A 1 149 ? -11.215 -9.177 15.869 1.00 91.50 149 ARG A O 1
ATOM 1147 N N . ASN A 1 150 ? -10.846 -8.492 17.975 1.00 91.75 150 ASN A N 1
ATOM 1148 C CA . ASN A 1 150 ? -11.084 -7.079 17.694 1.00 91.75 150 ASN A CA 1
ATOM 1149 C C . ASN A 1 150 ? -9.805 -6.446 17.151 1.00 91.75 150 ASN A C 1
ATOM 1151 O O . ASN A 1 150 ? -8.735 -6.581 17.752 1.00 91.75 150 ASN A O 1
ATOM 1155 N N . VAL A 1 151 ? -9.922 -5.756 16.022 1.00 92.44 151 VAL A N 1
ATOM 1156 C CA . VAL A 1 151 ? -8.838 -4.979 15.423 1.00 92.44 151 VAL A CA 1
ATOM 1157 C C . VAL A 1 151 ? -9.313 -3.562 15.154 1.00 92.44 151 VAL A C 1
ATOM 1159 O O . VAL A 1 151 ? -10.472 -3.338 14.816 1.00 92.44 151 VAL A O 1
ATOM 1162 N N . LYS A 1 152 ? -8.402 -2.602 15.275 1.00 86.81 152 LYS A N 1
ATOM 1163 C CA . LYS A 1 152 ? -8.681 -1.208 14.954 1.00 86.81 152 LYS A CA 1
ATOM 1164 C C . LYS A 1 152 ? -8.326 -0.945 13.495 1.00 86.81 152 LYS A C 1
ATOM 1166 O O . LYS A 1 152 ? -7.169 -1.114 13.114 1.00 86.81 152 LYS A O 1
ATOM 1171 N N . LEU A 1 153 ? -9.308 -0.538 12.698 1.00 85.88 153 LEU A N 1
ATOM 1172 C CA . LEU A 1 153 ? -9.145 -0.203 11.281 1.00 85.88 153 LEU A CA 1
ATOM 1173 C C . LEU A 1 153 ? -9.529 1.251 11.036 1.00 85.88 153 LEU A C 1
ATOM 1175 O O . LEU A 1 153 ? -10.380 1.806 11.732 1.00 85.88 153 LEU A O 1
ATOM 1179 N N . LEU A 1 154 ? -8.915 1.868 10.032 1.00 83.25 154 LEU A N 1
ATOM 1180 C CA . LEU A 1 154 ? -9.345 3.169 9.539 1.00 83.25 154 LEU A CA 1
ATOM 1181 C C . LEU A 1 154 ? -10.527 2.957 8.589 1.00 83.25 154 LEU A C 1
ATOM 1183 O O . LEU A 1 154 ? -10.385 2.293 7.566 1.00 83.25 154 LEU A O 1
ATOM 1187 N N . LYS A 1 155 ? -11.686 3.524 8.911 1.00 82.38 155 LYS A N 1
ATOM 1188 C CA . LYS A 1 155 ? -12.818 3.622 7.994 1.00 82.38 155 LYS A CA 1
ATOM 1189 C C . LYS A 1 155 ? -12.712 4.931 7.225 1.00 82.38 155 LYS A C 1
ATOM 1191 O O . LYS A 1 155 ? -12.655 5.997 7.836 1.00 82.38 155 LYS A O 1
ATOM 1196 N N . TYR A 1 156 ? -12.687 4.848 5.902 1.00 79.75 156 TYR A N 1
ATOM 1197 C CA . TYR A 1 156 ? -12.679 6.008 5.015 1.00 79.75 156 TYR A CA 1
ATOM 1198 C C . TYR A 1 156 ? -13.569 5.726 3.810 1.00 79.75 156 TYR A C 1
ATOM 1200 O O . TYR A 1 156 ? -13.416 4.692 3.162 1.00 79.75 156 TYR A O 1
ATOM 1208 N N . LEU A 1 157 ? -14.502 6.644 3.538 1.00 80.56 157 LEU A N 1
ATOM 1209 C CA . LEU A 1 157 ? -15.595 6.424 2.590 1.00 80.56 157 LEU A CA 1
ATOM 1210 C C . LEU A 1 157 ? -16.326 5.106 2.919 1.00 80.56 157 LEU A C 1
ATOM 1212 O O . LEU A 1 157 ? -16.786 4.905 4.046 1.00 80.56 157 LEU A O 1
ATOM 1216 N N . ASP A 1 158 ? -16.411 4.209 1.947 1.00 82.44 158 ASP A N 1
ATOM 1217 C CA . ASP A 1 158 ? -17.018 2.885 2.015 1.00 82.44 158 ASP A CA 1
ATOM 1218 C C . ASP A 1 158 ? -16.006 1.763 2.332 1.00 82.44 158 ASP A C 1
ATOM 1220 O O . ASP A 1 158 ? -16.377 0.591 2.361 1.00 82.44 158 ASP A O 1
ATOM 1224 N N . GLY A 1 159 ? -14.733 2.094 2.583 1.00 89.19 159 GLY A N 1
ATOM 1225 C CA . GLY A 1 159 ? -13.648 1.127 2.761 1.00 89.19 159 GLY A CA 1
ATOM 1226 C C . GLY A 1 159 ? -13.066 1.056 4.175 1.00 89.19 159 GLY A C 1
ATOM 1227 O O . GLY A 1 159 ? -13.129 2.008 4.959 1.00 89.19 159 GLY A O 1
ATOM 1228 N N . PHE A 1 160 ? -12.434 -0.082 4.468 1.00 94.56 160 PHE A N 1
ATOM 1229 C CA . PHE A 1 160 ? -11.560 -0.263 5.625 1.00 94.56 160 PHE A CA 1
ATOM 1230 C C . PHE A 1 160 ? -10.102 -0.274 5.189 1.00 94.56 160 PHE A C 1
ATOM 1232 O O . PHE A 1 160 ? -9.765 -0.804 4.132 1.00 94.56 160 PHE A O 1
ATOM 1239 N N . TYR A 1 161 ? -9.236 0.285 6.024 1.00 92.50 161 TYR A N 1
ATOM 1240 C CA . TYR A 1 161 ? -7.818 0.416 5.742 1.00 92.50 161 TYR A CA 1
ATOM 1241 C C . TYR A 1 161 ? -6.979 0.004 6.949 1.00 92.50 161 TYR A C 1
ATOM 1243 O O . TYR A 1 161 ? -7.302 0.322 8.100 1.00 92.50 161 TYR A O 1
ATOM 1251 N N . ILE A 1 162 ? -5.873 -0.681 6.665 1.00 93.75 162 ILE A N 1
ATOM 1252 C CA . ILE A 1 162 ? -4.803 -0.943 7.627 1.00 93.75 162 ILE A CA 1
ATOM 1253 C C . ILE A 1 162 ? -3.806 0.199 7.501 1.00 93.75 162 ILE A C 1
ATOM 1255 O O . ILE A 1 162 ? -3.245 0.414 6.429 1.00 93.75 162 ILE A O 1
ATOM 1259 N N . VAL A 1 163 ? -3.595 0.931 8.590 1.00 86.69 163 VAL A N 1
ATOM 1260 C CA . VAL A 1 163 ? -2.585 1.990 8.653 1.00 86.69 163 VAL A CA 1
ATOM 1261 C C . VAL A 1 163 ? -1.215 1.355 8.869 1.00 86.69 163 VAL A C 1
ATOM 1263 O O . VAL A 1 163 ? -1.053 0.536 9.774 1.00 86.69 163 VAL A O 1
ATOM 1266 N N . LEU A 1 164 ? -0.252 1.720 8.025 1.00 83.75 164 LEU A N 1
ATOM 1267 C CA . LEU A 1 164 ? 1.094 1.157 8.017 1.00 83.75 164 LEU A CA 1
ATOM 1268 C C . LEU A 1 164 ? 2.057 1.991 8.880 1.00 83.75 164 LEU A C 1
ATOM 1270 O O . LEU A 1 164 ? 1.828 3.191 9.068 1.00 83.75 164 LEU A O 1
ATOM 1274 N N . PRO A 1 165 ? 3.145 1.389 9.391 1.00 76.19 165 PRO A N 1
ATOM 1275 C CA . PRO A 1 165 ? 4.216 2.124 10.057 1.00 76.19 165 PRO A CA 1
ATOM 1276 C C . PRO A 1 165 ? 4.859 3.170 9.138 1.00 76.19 165 PRO A C 1
ATOM 1278 O O . PRO A 1 165 ? 5.019 2.965 7.934 1.00 76.19 165 PRO A O 1
ATOM 1281 N N . THR A 1 166 ? 5.234 4.315 9.706 1.00 61.88 166 THR A N 1
ATOM 1282 C CA . THR A 1 166 ? 5.824 5.447 8.968 1.00 61.88 166 THR A CA 1
ATOM 1283 C C . THR A 1 166 ? 7.336 5.568 9.165 1.00 61.88 166 THR A C 1
ATOM 1285 O O . THR A 1 166 ? 8.003 6.224 8.354 1.00 61.88 166 THR A O 1
ATOM 1288 N N . ASP A 1 167 ? 7.866 4.943 10.220 1.00 67.25 167 ASP A N 1
ATOM 1289 C CA . ASP A 1 167 ? 9.279 4.890 10.594 1.00 67.25 167 ASP A CA 1
ATOM 1290 C C . ASP A 1 167 ? 10.086 4.035 9.614 1.00 67.25 167 ASP A C 1
ATOM 1292 O O . ASP A 1 167 ? 11.208 4.399 9.256 1.00 67.25 167 ASP A O 1
ATOM 1296 N N . GLN A 1 168 ? 9.485 2.957 9.106 1.00 73.81 168 GLN A N 1
ATOM 1297 C CA . GLN A 1 168 ? 9.994 2.176 7.982 1.00 73.81 168 GLN A CA 1
ATOM 1298 C C . GLN A 1 168 ? 8.903 2.070 6.922 1.00 73.81 168 GLN A C 1
ATOM 1300 O O . GLN A 1 168 ? 7.952 1.305 7.026 1.00 73.81 168 GLN A O 1
ATOM 1305 N N . SER A 1 169 ? 9.013 2.926 5.907 1.00 80.25 169 SER A N 1
ATOM 1306 C CA . SER A 1 169 ? 7.971 3.059 4.895 1.00 80.25 169 SER A CA 1
ATOM 1307 C C . SER A 1 169 ? 7.836 1.779 4.075 1.00 80.25 169 SER A C 1
ATOM 1309 O O . SER A 1 169 ? 8.810 1.310 3.486 1.00 80.25 169 SER A O 1
ATOM 1311 N N . SER A 1 170 ? 6.610 1.268 3.968 1.00 92.81 170 SER A N 1
ATOM 1312 C CA . SER A 1 170 ? 6.295 0.276 2.947 1.00 92.81 170 SER A CA 1
ATOM 1313 C C . SER A 1 170 ? 6.383 0.926 1.569 1.00 92.81 170 SER A C 1
ATOM 1315 O O . SER A 1 170 ? 5.799 1.987 1.329 1.00 92.81 170 SER A O 1
ATOM 1317 N N . VAL A 1 171 ? 7.133 0.306 0.665 1.00 96.88 171 VAL A N 1
ATOM 1318 C CA . VAL A 1 171 ? 7.424 0.856 -0.664 1.00 96.88 171 VAL A CA 1
ATOM 1319 C C . VAL A 1 171 ? 7.184 -0.179 -1.749 1.00 96.88 171 VAL A C 1
ATOM 1321 O O . VAL A 1 171 ? 7.230 -1.384 -1.515 1.00 96.88 171 VAL A O 1
ATOM 1324 N N . SER A 1 172 ? 6.934 0.292 -2.959 1.00 98.56 172 SER A N 1
ATOM 1325 C CA . SER A 1 172 ? 6.830 -0.517 -4.171 1.00 98.56 172 SER A CA 1
ATOM 1326 C C . SER A 1 172 ? 7.473 0.270 -5.304 1.00 98.56 172 SER A C 1
ATOM 1328 O O . SER A 1 172 ? 7.261 1.482 -5.398 1.00 98.56 172 SER A O 1
ATOM 1330 N N . SER A 1 173 ? 8.327 -0.364 -6.111 1.00 98.12 173 SER A N 1
ATOM 1331 C CA . SER A 1 173 ? 9.122 0.369 -7.097 1.00 98.12 173 SER A CA 1
ATOM 1332 C C . SER A 1 173 ? 9.231 -0.298 -8.457 1.00 98.12 173 SER A C 1
ATOM 1334 O O . SER A 1 173 ? 9.211 -1.522 -8.593 1.00 98.12 173 SER A O 1
ATOM 1336 N N . TYR A 1 174 ? 9.379 0.552 -9.468 1.00 97.69 174 TYR A N 1
ATOM 1337 C CA . TYR A 1 174 ? 9.783 0.182 -10.812 1.00 97.69 174 TYR A CA 1
ATOM 1338 C C . TYR A 1 174 ? 11.165 0.774 -11.042 1.00 97.69 174 TYR A C 1
ATOM 1340 O O . TYR A 1 174 ? 11.329 1.998 -10.997 1.00 97.69 174 TYR A O 1
ATOM 1348 N N . LYS A 1 175 ? 12.159 -0.080 -11.292 1.00 97.38 175 LYS A N 1
ATOM 1349 C CA . LYS A 1 175 ? 13.500 0.376 -11.637 1.00 97.38 175 LYS A CA 1
ATOM 1350 C C . LYS A 1 175 ? 13.597 0.651 -13.135 1.00 97.38 175 LYS A C 1
ATOM 1352 O O . LYS A 1 175 ? 13.514 -0.263 -13.955 1.00 97.38 175 LYS A O 1
ATOM 1357 N N . CYS A 1 176 ? 13.798 1.920 -13.484 1.00 95.25 176 CYS A N 1
ATOM 1358 C CA . CYS A 1 176 ? 14.010 2.346 -14.857 1.00 95.25 176 CYS A CA 1
ATOM 1359 C C . CYS A 1 176 ? 15.366 1.837 -15.359 1.00 95.25 176 CYS A C 1
ATOM 1361 O O . CYS A 1 176 ? 16.399 2.129 -14.732 1.00 95.25 176 CYS A O 1
ATOM 1363 N N . PRO A 1 177 ? 15.383 1.104 -16.488 1.00 94.94 177 PRO A N 1
ATOM 1364 C CA . PRO A 1 177 ? 16.621 0.591 -17.027 1.00 94.94 177 PRO A CA 1
ATOM 1365 C C . PRO A 1 177 ? 17.498 1.740 -17.518 1.00 94.94 177 PRO A C 1
ATOM 1367 O O . PRO A 1 177 ? 17.021 2.737 -18.066 1.00 94.94 177 PRO A O 1
ATOM 1370 N N . THR A 1 178 ? 18.805 1.595 -17.342 1.00 94.31 178 THR A N 1
ATOM 1371 C CA . THR A 1 178 ? 19.817 2.608 -17.658 1.00 94.31 178 THR A CA 1
ATOM 1372 C C . THR A 1 178 ? 19.698 3.115 -19.095 1.00 94.31 178 THR A C 1
ATOM 1374 O O . THR A 1 178 ? 19.777 4.321 -19.325 1.00 94.31 178 THR A O 1
ATOM 1377 N N . ARG A 1 179 ? 19.389 2.216 -20.037 1.00 92.12 179 ARG A N 1
ATOM 1378 C CA . ARG A 1 179 ? 19.187 2.502 -21.468 1.00 92.12 179 ARG A CA 1
ATOM 1379 C C . ARG A 1 179 ? 17.967 3.378 -21.802 1.00 92.12 179 ARG A C 1
ATOM 1381 O O . ARG A 1 179 ? 17.877 3.842 -22.931 1.00 92.12 179 ARG A O 1
ATOM 1388 N N . LEU A 1 180 ? 17.023 3.571 -20.873 1.00 89.19 180 LEU A N 1
ATOM 1389 C CA . LEU A 1 180 ? 15.813 4.395 -21.066 1.00 89.19 180 LEU A CA 1
ATOM 1390 C C . LEU A 1 180 ? 15.781 5.636 -20.159 1.00 89.19 180 LEU A C 1
ATOM 1392 O O . LEU A 1 180 ? 14.771 6.342 -20.089 1.00 89.19 180 LEU A O 1
ATOM 1396 N N . ARG A 1 181 ? 16.885 5.937 -19.467 1.00 83.88 181 ARG A N 1
ATOM 1397 C CA . ARG A 1 181 ? 16.994 7.158 -18.662 1.00 83.88 181 ARG A CA 1
ATOM 1398 C C . ARG A 1 181 ? 16.892 8.384 -19.574 1.00 83.88 181 ARG A C 1
ATOM 1400 O O . ARG A 1 181 ? 17.646 8.511 -20.531 1.00 83.88 181 ARG A O 1
ATOM 1407 N N . GLY A 1 182 ? 15.954 9.279 -19.264 1.00 82.00 182 GLY A N 1
ATOM 1408 C CA . GLY A 1 182 ? 15.705 10.521 -20.010 1.00 82.00 182 GLY A CA 1
ATOM 1409 C C . GLY A 1 182 ? 14.269 10.652 -20.521 1.00 82.00 182 GLY A C 1
ATOM 1410 O O . GLY A 1 182 ? 13.711 11.742 -20.466 1.00 82.00 182 GLY A O 1
ATOM 1411 N N . SER A 1 183 ? 13.642 9.547 -20.936 1.00 84.38 183 SER A N 1
ATOM 1412 C CA . SER A 1 183 ? 12.211 9.498 -21.296 1.00 84.38 183 SER A CA 1
ATOM 1413 C C . SER A 1 183 ? 11.330 8.921 -20.181 1.00 84.38 183 SER A C 1
ATOM 1415 O O . SER A 1 183 ? 10.107 9.043 -20.221 1.00 84.38 183 SER A O 1
ATOM 1417 N N . MET A 1 184 ? 11.952 8.301 -19.177 1.00 92.31 184 MET A N 1
ATOM 1418 C CA . MET A 1 184 ? 11.311 7.710 -18.006 1.00 92.31 184 MET A CA 1
ATOM 1419 C C . MET A 1 184 ? 12.263 7.715 -16.801 1.00 92.31 184 MET A C 1
ATOM 1421 O O . MET A 1 184 ? 13.469 7.954 -16.927 1.00 92.31 184 MET A O 1
ATOM 1425 N N . SER A 1 185 ? 11.709 7.475 -15.616 1.00 95.19 185 SER A N 1
ATOM 1426 C CA . SER A 1 185 ? 12.409 7.509 -14.329 1.00 95.19 185 SER A CA 1
ATOM 1427 C C . SER A 1 185 ? 11.954 6.362 -13.428 1.00 95.19 185 SER A C 1
ATOM 1429 O O . SER A 1 185 ? 10.956 5.701 -13.707 1.00 95.19 185 SER A O 1
ATOM 1431 N N . ASP A 1 186 ? 12.714 6.093 -12.366 1.00 96.62 186 ASP A N 1
ATOM 1432 C CA . ASP A 1 186 ? 12.312 5.108 -11.361 1.00 96.62 186 ASP A CA 1
ATOM 1433 C C . ASP A 1 186 ? 10.970 5.536 -10.750 1.00 96.62 186 ASP A C 1
ATOM 1435 O O . ASP A 1 186 ? 10.847 6.681 -10.310 1.00 96.62 186 ASP A O 1
ATOM 1439 N N . ILE A 1 187 ? 9.988 4.631 -10.694 1.00 97.38 187 ILE A N 1
ATOM 1440 C CA . ILE A 1 187 ? 8.775 4.871 -9.906 1.00 97.38 187 ILE A CA 1
ATOM 1441 C C . ILE A 1 187 ? 9.025 4.371 -8.494 1.00 97.38 187 ILE A C 1
ATOM 1443 O O . ILE A 1 187 ? 9.485 3.244 -8.310 1.00 97.38 187 ILE A O 1
ATOM 1447 N N . VAL A 1 188 ? 8.680 5.184 -7.501 1.00 97.06 188 VAL A N 1
ATOM 1448 C CA . VAL A 1 188 ? 8.638 4.768 -6.098 1.00 97.06 188 VAL A CA 1
ATOM 1449 C C . VAL A 1 188 ? 7.296 5.180 -5.521 1.00 97.06 188 VAL A C 1
ATOM 1451 O O . VAL A 1 188 ? 7.024 6.370 -5.370 1.00 97.06 188 VAL A O 1
ATOM 1454 N N . THR A 1 189 ? 6.473 4.192 -5.186 1.00 95.38 189 THR A N 1
ATOM 1455 C CA . THR A 1 189 ? 5.199 4.367 -4.492 1.00 95.38 189 THR A CA 1
ATOM 1456 C C . THR A 1 189 ? 5.385 4.006 -3.025 1.00 95.38 189 THR A C 1
ATOM 1458 O O . THR A 1 189 ? 5.682 2.863 -2.679 1.00 95.38 189 THR A O 1
ATOM 1461 N N . THR A 1 190 ? 5.225 4.999 -2.159 1.00 91.44 190 THR A N 1
ATOM 1462 C CA . THR A 1 190 ? 5.275 4.859 -0.705 1.00 91.44 190 THR A CA 1
ATOM 1463 C C . THR A 1 190 ? 3.863 4.757 -0.149 1.00 91.44 190 THR A C 1
ATOM 1465 O O . THR A 1 190 ? 3.031 5.621 -0.426 1.00 91.44 190 THR A O 1
ATOM 1468 N N . TRP 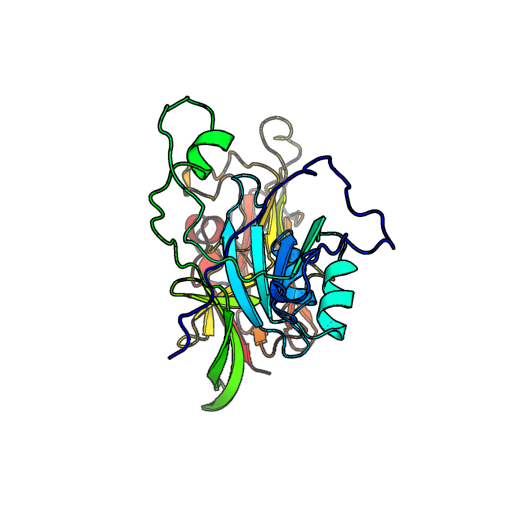A 1 191 ? 3.615 3.740 0.670 1.00 89.94 191 TRP A N 1
ATOM 1469 C CA . TRP A 1 191 ? 2.300 3.396 1.202 1.00 89.94 191 TRP A CA 1
ATOM 1470 C C . TRP A 1 191 ? 2.168 3.804 2.669 1.00 89.94 191 TRP A C 1
ATOM 1472 O O . TRP A 1 191 ? 3.048 3.515 3.479 1.00 89.94 191 TRP A O 1
ATOM 1482 N N . PHE A 1 192 ? 1.054 4.453 3.015 1.00 83.88 192 PHE A N 1
ATOM 1483 C CA . PHE A 1 192 ? 0.742 4.871 4.391 1.00 83.88 192 PHE A CA 1
ATOM 1484 C C . PHE A 1 192 ? -0.438 4.106 4.985 1.00 83.88 192 PHE A C 1
ATOM 1486 O O . PHE A 1 192 ? -0.519 3.920 6.197 1.00 83.88 192 PHE A O 1
ATOM 1493 N N . ALA A 1 193 ? -1.357 3.656 4.138 1.00 88.12 193 ALA A N 1
ATOM 1494 C CA . ALA A 1 193 ? -2.397 2.715 4.502 1.00 88.12 193 ALA A CA 1
ATOM 1495 C C . ALA A 1 193 ? -2.781 1.887 3.276 1.00 88.12 193 ALA A C 1
ATOM 1497 O O . ALA A 1 193 ? -2.603 2.333 2.143 1.00 88.12 193 ALA A O 1
ATOM 1498 N N . VAL A 1 194 ? -3.315 0.693 3.505 1.00 95.25 194 VAL A N 1
ATOM 1499 C CA . VAL A 1 194 ? -3.757 -0.213 2.438 1.00 95.25 194 VAL A CA 1
ATOM 1500 C C . VAL A 1 194 ? -5.211 -0.587 2.638 1.00 95.25 194 VAL A C 1
ATOM 1502 O O . VAL A 1 194 ? -5.629 -0.862 3.767 1.00 95.25 194 VAL A O 1
ATOM 1505 N N . ARG A 1 195 ? -5.991 -0.585 1.553 1.00 97.69 195 ARG A N 1
ATOM 1506 C CA . ARG A 1 195 ? -7.396 -0.989 1.615 1.00 97.69 195 ARG A CA 1
ATOM 1507 C C . ARG A 1 195 ? -7.478 -2.481 1.889 1.00 97.69 195 ARG A C 1
ATOM 1509 O O . ARG A 1 195 ? -6.842 -3.290 1.219 1.00 97.69 195 ARG A O 1
ATOM 1516 N N . PHE A 1 196 ? -8.272 -2.828 2.883 1.00 98.25 196 PHE A N 1
ATOM 1517 C CA . PHE A 1 196 ? -8.405 -4.169 3.414 1.00 98.25 196 PHE A CA 1
ATOM 1518 C C . PHE A 1 196 ? -9.862 -4.608 3.342 1.00 98.25 196 PHE A C 1
ATOM 1520 O O . PHE A 1 196 ? -10.769 -3.817 3.603 1.00 98.25 196 PHE A O 1
ATOM 1527 N N . ASP A 1 197 ? 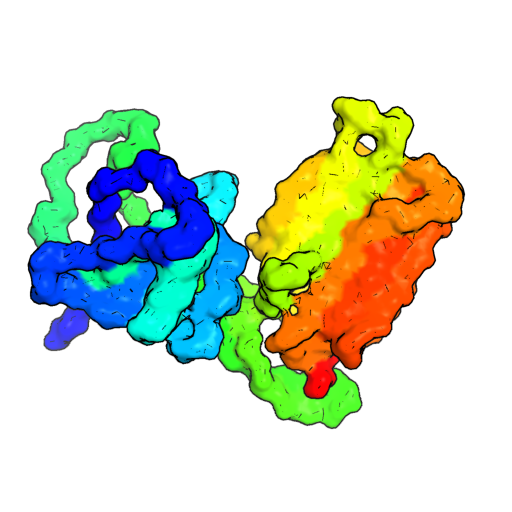-10.070 -5.875 2.998 1.00 97.50 197 ASP A N 1
ATOM 1528 C CA . ASP A 1 197 ? -11.365 -6.537 3.042 1.00 97.50 197 ASP A CA 1
ATOM 1529 C C . ASP A 1 197 ? -11.435 -7.437 4.289 1.00 97.50 197 ASP A C 1
ATOM 1531 O O . ASP A 1 197 ? -10.845 -8.522 4.302 1.00 97.50 197 ASP A O 1
ATOM 1535 N N . PRO A 1 198 ? -12.176 -7.018 5.332 1.00 95.50 198 PRO A N 1
ATOM 1536 C CA . PRO A 1 198 ? -12.429 -7.809 6.533 1.00 95.50 198 PRO A CA 1
ATOM 1537 C C . PRO A 1 198 ? -13.021 -9.199 6.301 1.00 95.50 198 PRO A C 1
ATOM 1539 O O . PRO A 1 198 ? -12.810 -10.083 7.131 1.00 95.50 198 PRO A O 1
ATOM 1542 N N . ALA A 1 199 ? -13.796 -9.388 5.230 1.00 93.69 199 ALA A N 1
ATOM 1543 C CA . ALA A 1 199 ? -14.494 -10.643 4.973 1.00 93.69 199 ALA A CA 1
ATOM 1544 C C . ALA A 1 199 ? -13.551 -11.696 4.381 1.00 93.69 199 ALA A C 1
ATOM 1546 O O . ALA A 1 199 ? -13.591 -12.856 4.788 1.00 93.69 199 ALA A O 1
ATOM 1547 N N . ASN A 1 200 ? -12.681 -11.280 3.457 1.00 94.31 200 ASN A N 1
ATOM 1548 C CA . ASN A 1 200 ? -11.783 -12.177 2.724 1.00 94.31 200 ASN A CA 1
ATOM 1549 C C . ASN A 1 200 ? -10.331 -12.147 3.223 1.00 94.31 200 ASN A C 1
ATOM 1551 O O . ASN A 1 200 ? -9.512 -12.963 2.802 1.00 94.31 200 ASN A O 1
ATOM 1555 N N . PHE A 1 201 ? -9.996 -11.228 4.130 1.00 95.94 201 PHE A N 1
ATOM 1556 C CA . PHE A 1 201 ? -8.629 -10.989 4.598 1.00 95.94 201 PHE A CA 1
ATOM 1557 C C . PHE A 1 201 ? -7.645 -10.657 3.469 1.00 95.94 201 PHE A C 1
ATOM 1559 O O . PHE A 1 201 ? -6.460 -10.975 3.539 1.00 95.94 201 PHE A O 1
ATOM 1566 N N . THR A 1 202 ? -8.126 -9.988 2.428 1.00 97.38 202 THR A N 1
ATOM 1567 C CA . THR A 1 202 ? -7.310 -9.573 1.287 1.00 97.38 202 THR A CA 1
ATOM 1568 C C . THR A 1 202 ? -7.052 -8.078 1.319 1.00 97.38 202 THR A C 1
ATOM 1570 O O . THR A 1 202 ? -7.914 -7.297 1.719 1.00 97.38 202 THR A O 1
ATOM 1573 N N . VAL A 1 203 ? -5.879 -7.670 0.853 1.00 98.38 203 VAL A N 1
ATOM 1574 C CA . VAL A 1 203 ? -5.545 -6.270 0.588 1.00 98.38 203 VAL A CA 1
ATOM 1575 C C . VAL A 1 203 ? -5.726 -5.968 -0.893 1.00 98.38 203 VAL A C 1
ATOM 1577 O O . VAL A 1 203 ? -5.308 -6.756 -1.747 1.00 98.38 203 VAL A O 1
ATOM 1580 N N . ASN A 1 204 ? -6.331 -4.816 -1.189 1.00 98.25 204 ASN A N 1
ATOM 1581 C CA . ASN A 1 204 ? -6.330 -4.259 -2.531 1.00 98.25 204 ASN A CA 1
ATOM 1582 C C . ASN A 1 204 ? -4.995 -3.547 -2.769 1.00 98.25 204 ASN A C 1
ATOM 1584 O O . ASN A 1 204 ? -4.749 -2.468 -2.231 1.00 98.25 204 ASN A O 1
ATOM 1588 N N . THR A 1 205 ? -4.129 -4.162 -3.566 1.00 98.25 205 THR A N 1
ATOM 1589 C CA . THR A 1 205 ? -2.795 -3.649 -3.877 1.00 98.25 205 THR A CA 1
ATOM 1590 C C . THR A 1 205 ? -2.808 -2.488 -4.870 1.00 98.25 205 THR A C 1
ATOM 1592 O O . THR A 1 205 ? -1.792 -1.816 -5.006 1.00 98.25 205 THR A O 1
ATOM 1595 N N . GLY A 1 206 ? -3.935 -2.239 -5.543 1.00 96.69 206 GLY A N 1
ATOM 1596 C CA . GLY A 1 206 ? -4.128 -1.143 -6.497 1.00 96.69 206 GLY A CA 1
ATOM 1597 C C . GLY A 1 206 ? -4.902 0.050 -5.930 1.00 96.69 206 GLY A C 1
ATOM 1598 O O . GLY A 1 206 ? -5.278 0.941 -6.681 1.00 96.69 206 GLY A O 1
ATOM 1599 N N . ASP A 1 207 ? -5.196 0.076 -4.625 1.00 94.94 207 ASP A N 1
ATOM 1600 C CA . ASP A 1 207 ? -5.902 1.206 -4.014 1.00 94.94 207 ASP A CA 1
ATOM 1601 C C . ASP A 1 207 ? -4.920 2.296 -3.562 1.00 94.94 207 ASP A C 1
ATOM 1603 O O . ASP A 1 207 ? -4.384 2.267 -2.454 1.00 94.94 207 ASP A O 1
ATOM 1607 N N . TYR A 1 208 ? -4.696 3.280 -4.429 1.00 89.00 208 TYR A N 1
ATOM 1608 C CA . TYR A 1 208 ? -3.728 4.356 -4.209 1.00 89.00 208 TYR A CA 1
ATOM 1609 C C . TYR A 1 208 ? -4.232 5.496 -3.303 1.00 89.00 208 TYR A C 1
ATOM 1611 O O . TYR A 1 208 ? -3.613 6.557 -3.247 1.00 89.00 208 TYR A O 1
ATOM 1619 N N . THR A 1 209 ? -5.329 5.313 -2.555 1.00 83.88 209 THR A N 1
ATOM 1620 C CA . THR A 1 209 ? -5.930 6.383 -1.727 1.00 83.88 209 THR A CA 1
ATOM 1621 C C . THR A 1 209 ? -4.944 6.992 -0.723 1.00 83.88 209 THR A C 1
ATOM 1623 O O . THR A 1 209 ? -4.958 8.200 -0.476 1.00 83.88 209 THR A O 1
ATOM 1626 N N . PHE A 1 210 ? -4.072 6.166 -0.136 1.00 81.62 210 PHE A N 1
ATOM 1627 C CA . PHE A 1 210 ? -3.138 6.571 0.918 1.00 81.62 210 PHE A CA 1
ATOM 1628 C C . PHE A 1 210 ? -1.684 6.304 0.536 1.00 81.62 210 PHE A C 1
ATOM 1630 O O . PHE A 1 210 ? -0.943 5.637 1.267 1.00 81.62 210 PHE A O 1
ATOM 1637 N N . VAL A 1 211 ? -1.267 6.857 -0.604 1.00 80.69 211 VAL A N 1
ATOM 1638 C CA . VAL A 1 211 ? 0.108 6.733 -1.107 1.00 80.69 211 VAL A CA 1
ATOM 1639 C C . VAL A 1 211 ? 0.740 8.084 -1.435 1.00 80.69 211 VAL A C 1
ATOM 1641 O O . VAL A 1 211 ? 0.069 9.105 -1.574 1.00 80.69 211 VAL A O 1
ATOM 1644 N N . LYS A 1 212 ? 2.064 8.082 -1.579 1.00 83.19 212 LYS A N 1
ATOM 1645 C CA . LYS A 1 212 ? 2.821 9.125 -2.272 1.00 83.19 212 LYS A CA 1
ATOM 1646 C C . LYS A 1 212 ? 3.672 8.455 -3.334 1.00 83.19 212 LYS A C 1
ATOM 1648 O O . LYS A 1 212 ? 4.439 7.556 -3.003 1.00 83.19 212 LYS A O 1
ATOM 1653 N N . THR A 1 213 ? 3.575 8.918 -4.573 1.00 87.56 213 THR A N 1
ATOM 1654 C CA . THR A 1 213 ? 4.387 8.395 -5.671 1.00 87.56 213 THR A CA 1
ATOM 1655 C C . THR A 1 213 ? 5.329 9.452 -6.239 1.00 87.56 213 THR A C 1
ATOM 1657 O O . THR A 1 213 ? 5.062 10.654 -6.163 1.00 87.56 213 THR A O 1
ATOM 1660 N N . THR A 1 214 ? 6.443 9.003 -6.804 1.00 92.62 214 THR A N 1
ATOM 1661 C CA . THR A 1 214 ? 7.353 9.813 -7.621 1.00 92.62 214 THR A CA 1
ATOM 1662 C C . THR A 1 214 ? 7.761 9.024 -8.846 1.00 92.62 214 THR A C 1
ATOM 1664 O O . THR A 1 214 ? 7.852 7.802 -8.768 1.00 92.62 214 THR A O 1
ATOM 1667 N N . GLY A 1 215 ? 8.115 9.728 -9.917 1.00 94.31 215 GLY A N 1
ATOM 1668 C CA . GLY A 1 215 ? 8.627 9.121 -11.137 1.00 94.31 215 GLY A CA 1
ATOM 1669 C C . GLY A 1 215 ? 7.545 8.841 -12.169 1.00 94.31 215 GLY A C 1
ATOM 1670 O O . GLY A 1 215 ? 6.386 9.219 -12.006 1.00 94.31 215 GLY A O 1
ATOM 1671 N N . TYR A 1 216 ? 7.964 8.230 -13.270 1.00 94.00 216 TYR A N 1
ATOM 1672 C CA . TYR A 1 216 ? 7.109 7.958 -14.415 1.00 94.00 216 TYR A CA 1
ATOM 1673 C C . TYR A 1 216 ? 7.708 6.861 -15.287 1.00 94.00 216 TYR A C 1
ATOM 1675 O O . TYR A 1 216 ? 8.906 6.882 -15.583 1.00 94.00 216 TYR A O 1
ATOM 1683 N N . ASN A 1 217 ? 6.855 5.964 -15.764 1.00 90.31 217 ASN A N 1
ATOM 1684 C CA . ASN A 1 217 ? 7.207 4.878 -16.654 1.00 90.31 217 ASN A CA 1
ATOM 1685 C C . ASN A 1 217 ? 6.291 4.867 -17.885 1.00 90.31 217 ASN A C 1
ATOM 1687 O O . ASN A 1 217 ? 5.101 4.571 -17.797 1.00 90.31 217 ASN A O 1
ATOM 1691 N N . ALA A 1 218 ? 6.873 5.112 -19.058 1.00 90.00 218 ALA A N 1
ATOM 1692 C CA . ALA A 1 218 ? 6.150 5.037 -20.322 1.00 90.00 218 ALA A CA 1
ATOM 1693 C C . ALA A 1 218 ? 5.799 3.595 -20.743 1.00 90.00 218 ALA A C 1
ATOM 1695 O O . ALA A 1 218 ? 4.885 3.418 -21.542 1.00 90.00 218 ALA A O 1
ATOM 1696 N N . HIS A 1 219 ? 6.497 2.577 -20.221 1.00 86.31 219 HIS A N 1
ATOM 1697 C CA . HIS A 1 219 ? 6.301 1.163 -20.568 1.00 86.31 219 HIS A CA 1
ATOM 1698 C C . HIS A 1 219 ? 4.900 0.656 -20.202 1.00 86.31 219 HIS A C 1
ATOM 1700 O O . HIS A 1 219 ? 4.300 -0.082 -20.972 1.00 86.31 219 HIS A O 1
ATOM 1706 N N . HIS A 1 220 ? 4.353 1.084 -19.059 1.00 89.31 220 HIS A N 1
ATOM 1707 C CA . HIS A 1 220 ? 3.039 0.634 -18.575 1.00 89.31 220 HIS A CA 1
ATOM 1708 C C . HIS A 1 220 ? 1.924 1.666 -18.781 1.00 89.31 220 HIS A C 1
ATOM 1710 O O . HIS A 1 220 ? 0.825 1.490 -18.261 1.00 89.31 220 HIS A O 1
ATOM 1716 N N . LYS A 1 221 ? 2.174 2.747 -19.532 1.00 88.38 221 LYS A N 1
ATOM 1717 C CA . LYS A 1 221 ? 1.242 3.885 -19.611 1.00 88.38 221 LYS A CA 1
ATOM 1718 C C . LYS A 1 221 ? -0.144 3.535 -20.163 1.00 88.38 221 LYS A C 1
ATOM 1720 O O . LYS A 1 221 ? -1.111 4.209 -19.841 1.00 88.38 221 LYS A O 1
ATOM 1725 N N . ASP A 1 222 ? -0.222 2.489 -20.984 1.00 90.06 222 ASP A N 1
ATOM 1726 C CA . ASP A 1 222 ? -1.459 2.042 -21.628 1.00 90.06 222 ASP A CA 1
ATOM 1727 C C . ASP A 1 222 ? -2.083 0.823 -20.917 1.00 90.06 222 ASP A C 1
ATOM 1729 O O . ASP A 1 222 ? -3.080 0.279 -21.384 1.00 90.06 222 ASP A O 1
ATOM 1733 N N . MET A 1 223 ? -1.512 0.375 -19.788 1.00 89.00 223 MET A N 1
ATOM 1734 C CA . MET A 1 223 ? -2.002 -0.797 -19.045 1.00 89.00 223 MET A CA 1
ATOM 1735 C C . MET A 1 223 ? -3.100 -0.462 -18.035 1.00 89.00 223 MET A C 1
ATOM 1737 O O . MET A 1 223 ? -3.778 -1.370 -17.558 1.00 89.00 223 MET A O 1
ATOM 1741 N N . GLY A 1 224 ? -3.291 0.819 -17.729 1.00 87.19 224 GLY A N 1
ATOM 1742 C CA . GLY A 1 224 ? -4.338 1.329 -16.854 1.00 87.19 224 GLY A CA 1
ATOM 1743 C C . GLY A 1 224 ? -4.051 2.764 -16.413 1.00 87.19 224 GLY A C 1
ATOM 1744 O O . GLY A 1 224 ? -2.977 3.292 -16.710 1.00 87.19 224 GLY A O 1
ATOM 1745 N N . PRO A 1 225 ? -5.004 3.414 -15.727 1.00 84.56 225 PRO A N 1
ATOM 1746 C CA . PRO A 1 225 ? -4.948 4.852 -15.454 1.00 84.56 225 PRO A CA 1
ATOM 1747 C C . PRO A 1 225 ? -3.742 5.266 -14.600 1.00 84.56 225 PRO A C 1
ATOM 1749 O O . PRO A 1 225 ? -3.181 6.337 -14.817 1.00 84.56 225 PRO A O 1
ATOM 1752 N N . ASP A 1 226 ? -3.312 4.404 -13.676 1.00 90.69 226 ASP A N 1
ATOM 1753 C CA . ASP A 1 226 ? -2.265 4.717 -12.698 1.00 90.69 226 ASP A CA 1
ATOM 1754 C C . ASP A 1 226 ? -0.932 4.008 -12.975 1.00 90.69 226 ASP A C 1
ATOM 1756 O O . ASP A 1 226 ? 0.094 4.362 -12.392 1.00 90.69 226 ASP A O 1
ATOM 1760 N N . ALA A 1 227 ? -0.914 3.043 -13.898 1.00 91.12 227 ALA A N 1
ATOM 1761 C CA . ALA A 1 227 ? 0.23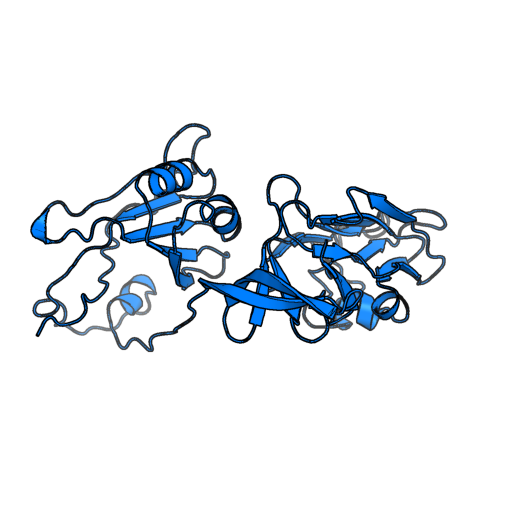4 2.172 -14.157 1.00 91.12 227 ALA A CA 1
ATOM 1762 C C . ALA A 1 227 ? 1.482 2.931 -14.660 1.00 91.12 227 ALA A C 1
ATOM 1764 O O . ALA A 1 227 ? 2.611 2.454 -14.524 1.00 91.12 227 ALA A O 1
ATOM 1765 N N . ALA A 1 228 ? 1.298 4.136 -15.210 1.00 93.25 228 ALA A N 1
ATOM 1766 C CA . ALA A 1 228 ? 2.389 5.000 -15.656 1.00 93.25 228 ALA A CA 1
ATOM 1767 C C . ALA A 1 228 ? 3.140 5.689 -14.504 1.00 93.25 228 ALA A C 1
ATOM 1769 O O . ALA A 1 228 ? 4.269 6.142 -14.687 1.00 93.25 228 ALA A O 1
ATOM 1770 N N . THR A 1 229 ? 2.510 5.840 -13.340 1.00 94.62 229 THR A N 1
ATOM 1771 C CA . THR A 1 229 ? 2.999 6.686 -12.236 1.00 94.62 229 THR A CA 1
ATOM 1772 C C . THR A 1 229 ? 3.015 5.970 -10.892 1.00 94.62 229 THR A C 1
ATOM 1774 O O . THR A 1 229 ? 3.617 6.483 -9.949 1.00 94.62 229 THR A O 1
ATOM 1777 N N . HIS A 1 230 ? 2.415 4.786 -10.793 1.00 96.50 230 HIS A N 1
ATOM 1778 C CA . HIS A 1 230 ? 2.311 4.014 -9.563 1.00 96.50 230 HIS A CA 1
ATOM 1779 C C . HIS A 1 230 ? 2.782 2.575 -9.746 1.00 96.50 230 HIS A C 1
ATOM 1781 O O . HIS A 1 230 ? 2.774 2.016 -10.842 1.00 96.50 230 HIS A O 1
ATOM 1787 N N . VAL A 1 231 ? 3.179 1.969 -8.631 1.00 98.25 231 VAL A N 1
ATOM 1788 C CA . VAL A 1 231 ? 3.463 0.539 -8.524 1.00 98.25 231 VAL A CA 1
ATOM 1789 C C . VAL A 1 231 ? 2.576 -0.034 -7.422 1.00 98.25 231 VAL A C 1
ATOM 1791 O O . VAL A 1 231 ? 2.625 0.488 -6.303 1.00 98.25 231 VAL A O 1
ATOM 1794 N N . PRO A 1 232 ? 1.761 -1.071 -7.703 1.00 98.31 232 PRO A N 1
ATOM 1795 C CA . PRO A 1 232 ? 0.906 -1.706 -6.704 1.00 98.31 232 PRO A CA 1
ATOM 1796 C C . PRO A 1 232 ? 1.647 -2.169 -5.450 1.00 98.31 232 PRO A C 1
ATOM 1798 O O . PRO A 1 232 ? 2.824 -2.531 -5.496 1.00 98.31 232 PRO A O 1
ATOM 1801 N N . PHE A 1 233 ? 0.933 -2.200 -4.327 1.00 98.62 233 PHE A N 1
ATOM 1802 C CA . PHE A 1 233 ? 1.463 -2.664 -3.050 1.00 98.62 233 PHE A CA 1
ATOM 1803 C C . PHE A 1 233 ? 1.996 -4.092 -3.172 1.00 98.62 233 PHE A C 1
ATOM 1805 O O . PHE A 1 233 ? 1.447 -4.916 -3.910 1.00 98.62 233 PHE A O 1
ATOM 1812 N N . ALA A 1 234 ? 3.056 -4.393 -2.422 1.00 98.38 234 ALA A N 1
ATOM 1813 C CA . ALA A 1 234 ? 3.711 -5.700 -2.432 1.00 98.38 234 ALA A CA 1
ATOM 1814 C C . ALA A 1 234 ? 4.215 -6.144 -3.824 1.00 98.38 234 ALA A C 1
ATOM 1816 O O . ALA A 1 234 ? 4.358 -7.339 -4.071 1.00 98.38 234 ALA A O 1
ATOM 1817 N N . THR A 1 235 ? 4.484 -5.192 -4.726 1.00 98.56 235 THR A N 1
ATOM 1818 C CA . THR A 1 235 ? 4.927 -5.464 -6.099 1.00 98.56 235 THR A CA 1
ATOM 1819 C C . THR A 1 235 ? 6.161 -4.638 -6.455 1.00 98.56 235 THR A C 1
ATOM 1821 O O . THR A 1 235 ? 6.289 -3.482 -6.051 1.00 98.56 235 THR A O 1
ATOM 1824 N N . CYS A 1 236 ? 7.093 -5.204 -7.220 1.00 98.38 236 CYS A N 1
ATOM 1825 C CA . CYS A 1 236 ? 8.217 -4.453 -7.777 1.00 98.38 236 CYS A CA 1
ATOM 1826 C C . CYS A 1 236 ? 8.636 -4.947 -9.162 1.00 98.38 236 CYS A C 1
ATOM 1828 O O . CYS A 1 236 ? 8.447 -6.111 -9.500 1.00 98.38 236 CYS A O 1
ATOM 1830 N N . PHE A 1 237 ? 9.225 -4.050 -9.952 1.00 98.06 237 PHE A N 1
ATOM 1831 C CA . PHE A 1 237 ? 9.535 -4.247 -11.370 1.00 98.06 237 PHE A CA 1
ATOM 1832 C C . PHE A 1 237 ? 10.958 -3.799 -11.720 1.00 98.06 237 PHE A C 1
ATOM 1834 O O . PHE A 1 237 ? 11.514 -2.911 -11.068 1.00 98.06 237 PHE A O 1
ATOM 1841 N N . GLY A 1 238 ? 11.496 -4.334 -12.816 1.00 96.62 238 GLY A N 1
ATOM 1842 C CA . GLY A 1 238 ? 12.759 -3.895 -13.415 1.00 96.62 238 GLY A CA 1
ATOM 1843 C C . GLY A 1 238 ? 12.958 -4.429 -14.840 1.00 96.62 238 GLY A C 1
ATOM 1844 O O . GLY A 1 238 ? 12.485 -5.512 -15.195 1.00 96.62 238 GLY A O 1
ATOM 1845 N N . CYS A 1 239 ? 13.661 -3.653 -15.668 1.00 95.81 239 CYS A N 1
ATOM 1846 C CA . CYS A 1 239 ? 13.811 -3.914 -17.108 1.00 95.81 239 CYS A CA 1
ATOM 1847 C C . CYS A 1 239 ? 15.263 -3.847 -17.618 1.00 95.81 239 CYS A C 1
ATOM 1849 O O . CYS A 1 239 ? 15.488 -3.589 -18.806 1.00 95.81 239 CYS A O 1
ATOM 1851 N N . GLU A 1 240 ? 16.247 -4.005 -16.729 1.00 96.38 240 GLU A N 1
ATOM 1852 C CA . GLU A 1 240 ? 17.659 -3.744 -17.034 1.00 96.38 240 GLU A CA 1
ATOM 1853 C C . GLU A 1 240 ? 18.292 -4.836 -17.902 1.00 96.38 240 GLU A C 1
ATOM 1855 O O . GLU A 1 240 ? 18.672 -4.582 -19.046 1.00 96.38 240 GLU A O 1
ATOM 1860 N N . ALA A 1 241 ? 18.428 -6.049 -17.360 1.00 96.12 241 ALA A N 1
ATOM 1861 C CA . ALA A 1 241 ? 19.147 -7.160 -17.981 1.00 96.12 241 ALA A CA 1
ATOM 1862 C C . ALA A 1 241 ? 18.785 -8.496 -17.303 1.00 96.12 241 ALA A C 1
ATOM 1864 O O . ALA A 1 241 ? 18.303 -8.493 -16.165 1.00 96.12 241 ALA A O 1
ATOM 1865 N N . PRO A 1 242 ? 19.059 -9.648 -17.947 1.00 96.88 242 PRO A N 1
ATOM 1866 C CA . PRO A 1 242 ? 18.925 -10.953 -17.306 1.00 96.88 242 PRO A CA 1
ATOM 1867 C C . PRO A 1 242 ? 19.610 -11.003 -15.932 1.00 96.88 242 PRO A C 1
ATOM 1869 O O . PRO A 1 242 ? 20.680 -10.422 -15.737 1.00 96.88 242 PRO A O 1
ATOM 1872 N N . SER A 1 243 ? 18.987 -11.696 -14.977 1.00 95.38 243 SER A N 1
ATOM 1873 C CA . SER A 1 243 ? 19.497 -11.882 -13.608 1.00 95.38 243 SER A CA 1
ATOM 1874 C C . SER A 1 243 ? 19.697 -10.596 -12.782 1.00 95.38 243 SER A C 1
ATOM 1876 O O . SER A 1 243 ? 20.375 -10.623 -11.754 1.00 95.38 243 SER A O 1
ATOM 1878 N N . ARG A 1 244 ? 19.117 -9.457 -13.190 1.00 96.69 244 ARG A N 1
ATOM 1879 C CA . ARG A 1 244 ? 19.126 -8.205 -12.411 1.00 96.69 244 ARG A CA 1
ATOM 1880 C C . ARG A 1 244 ? 17.828 -8.026 -11.636 1.00 96.69 244 ARG A C 1
ATOM 1882 O O . ARG A 1 244 ? 16.811 -7.714 -12.223 1.00 96.69 244 ARG A O 1
ATOM 1889 N N . ASN A 1 245 ? 17.856 -8.153 -10.318 1.00 96.00 245 ASN A N 1
ATOM 1890 C CA . ASN A 1 245 ? 16.718 -7.861 -9.446 1.00 96.00 245 ASN A CA 1
ATOM 1891 C C . ASN A 1 245 ? 16.917 -6.507 -8.753 1.00 96.00 245 ASN A C 1
ATOM 1893 O O . ASN A 1 245 ? 17.290 -6.449 -7.586 1.00 96.00 245 ASN A O 1
ATOM 1897 N N . ASP A 1 246 ? 16.746 -5.401 -9.463 1.00 95.88 246 ASP A N 1
ATOM 1898 C CA . ASP A 1 246 ? 17.001 -4.036 -8.981 1.00 95.88 246 ASP A CA 1
ATOM 1899 C C . ASP A 1 246 ? 15.733 -3.262 -8.574 1.00 95.88 246 ASP A C 1
ATOM 1901 O O . ASP A 1 246 ? 15.831 -2.249 -7.875 1.00 95.88 246 ASP A O 1
ATOM 1905 N N . GLY A 1 247 ? 14.549 -3.779 -8.910 1.00 97.62 247 GLY A N 1
ATOM 1906 C CA . GLY A 1 247 ? 13.273 -3.381 -8.321 1.00 97.62 247 GLY A CA 1
ATOM 1907 C C . GLY A 1 247 ? 13.181 -3.786 -6.848 1.00 97.62 247 GLY A C 1
ATOM 1908 O O . GLY A 1 247 ? 13.744 -4.801 -6.424 1.00 97.62 247 GLY A O 1
ATOM 1909 N N . ARG A 1 248 ? 12.491 -2.982 -6.036 1.00 98.31 248 ARG A N 1
ATOM 1910 C CA . ARG A 1 248 ? 12.366 -3.177 -4.582 1.00 98.31 248 ARG A CA 1
ATOM 1911 C C . ARG A 1 248 ? 10.926 -2.970 -4.132 1.00 98.31 248 ARG A C 1
ATOM 1913 O O . ARG A 1 248 ? 10.289 -1.996 -4.522 1.00 98.31 248 ARG A O 1
ATOM 1920 N N . ALA A 1 249 ? 10.437 -3.854 -3.275 1.00 98.56 249 ALA A N 1
ATOM 1921 C CA . ALA A 1 249 ? 9.227 -3.606 -2.505 1.00 98.56 249 ALA A CA 1
ATOM 1922 C C . ALA A 1 249 ? 9.412 -4.067 -1.063 1.00 98.56 249 ALA A C 1
ATOM 1924 O O . ALA A 1 249 ? 10.177 -4.990 -0.794 1.00 98.56 249 ALA A O 1
ATOM 1925 N N . VAL A 1 250 ? 8.718 -3.396 -0.151 1.00 98.44 250 VAL A N 1
ATOM 1926 C CA . VAL A 1 250 ? 8.698 -3.713 1.274 1.00 98.44 250 VAL A CA 1
ATOM 1927 C C . VAL A 1 250 ? 7.250 -3.686 1.731 1.00 98.44 250 VAL A C 1
ATOM 1929 O O . VAL A 1 250 ? 6.574 -2.667 1.583 1.00 98.44 250 VAL A O 1
ATOM 1932 N N . VAL A 1 251 ? 6.790 -4.804 2.282 1.00 98.50 251 VAL A N 1
ATOM 1933 C CA . VAL A 1 251 ? 5.513 -4.909 2.994 1.00 98.50 251 VAL A CA 1
ATOM 1934 C C . VAL A 1 251 ? 5.826 -4.894 4.476 1.00 98.50 251 VAL A C 1
ATOM 1936 O O . VAL A 1 251 ? 6.384 -5.864 4.979 1.00 98.50 251 VAL A O 1
ATOM 1939 N N . ASP A 1 252 ? 5.475 -3.818 5.170 1.00 96.81 252 ASP A N 1
ATOM 1940 C CA . ASP A 1 252 ? 5.663 -3.700 6.612 1.00 96.81 252 ASP A CA 1
ATOM 1941 C C . ASP A 1 252 ? 4.324 -3.531 7.331 1.00 96.81 252 ASP A C 1
ATOM 1943 O O . ASP A 1 252 ? 3.670 -2.492 7.263 1.00 96.81 252 ASP A O 1
ATOM 1947 N N . LEU A 1 253 ? 3.923 -4.588 8.029 1.00 96.19 253 LEU A N 1
ATOM 1948 C CA . LEU A 1 253 ? 2.719 -4.680 8.846 1.00 96.19 253 LEU A CA 1
ATOM 1949 C C . LEU A 1 253 ? 3.045 -4.687 10.344 1.00 96.19 253 LEU A C 1
ATOM 1951 O O . LEU A 1 253 ? 2.149 -4.937 11.159 1.00 96.19 253 LEU A O 1
ATOM 1955 N N . ARG A 1 254 ? 4.304 -4.459 10.743 1.00 92.69 254 ARG A N 1
ATOM 1956 C CA . ARG A 1 254 ? 4.692 -4.466 12.161 1.00 92.69 254 ARG A CA 1
ATOM 1957 C C . ARG A 1 254 ? 3.889 -3.426 12.937 1.00 92.69 254 ARG A C 1
ATOM 1959 O O . ARG A 1 254 ? 3.459 -2.408 12.411 1.00 92.69 254 ARG A O 1
ATOM 1966 N N . GLY A 1 255 ? 3.618 -3.702 14.208 1.00 87.12 255 GLY A N 1
ATOM 1967 C CA . GLY A 1 255 ? 2.745 -2.849 15.026 1.00 87.12 255 GLY A CA 1
ATOM 1968 C C . GLY A 1 255 ? 1.251 -2.944 14.684 1.00 87.12 255 GLY A C 1
ATOM 1969 O O . GLY A 1 255 ? 0.430 -2.409 15.427 1.00 87.12 255 GLY A O 1
ATOM 1970 N N . THR A 1 256 ? 0.880 -3.669 13.626 1.00 91.69 256 THR A N 1
ATOM 1971 C CA . THR A 1 256 ? -0.497 -4.103 13.361 1.00 91.69 256 THR A CA 1
ATOM 1972 C C . THR A 1 256 ? -0.683 -5.557 13.830 1.00 91.69 256 THR A C 1
ATOM 1974 O O . THR A 1 256 ? 0.303 -6.255 14.081 1.00 91.69 256 THR A O 1
ATOM 1977 N N . PRO A 1 257 ? -1.921 -6.065 13.971 1.00 93.12 257 PRO A N 1
ATOM 1978 C CA . PRO A 1 257 ? -2.155 -7.475 14.288 1.00 93.12 257 PRO A CA 1
ATOM 1979 C C . PRO A 1 257 ? -2.061 -8.404 13.063 1.00 93.12 257 PRO A C 1
ATOM 1981 O O . PRO A 1 257 ? -2.336 -9.595 13.209 1.00 93.12 257 PRO A O 1
ATOM 1984 N N . PHE A 1 258 ? -1.729 -7.885 11.875 1.00 96.06 258 PHE A N 1
ATOM 1985 C CA . PHE A 1 258 ? -1.767 -8.629 10.616 1.00 96.06 258 PHE A CA 1
ATOM 1986 C C . PHE A 1 258 ? -0.420 -9.245 10.247 1.00 96.06 258 PHE A C 1
ATOM 1988 O O . PHE A 1 258 ? 0.632 -8.689 10.554 1.00 96.06 258 PHE A O 1
ATOM 1995 N N . THR A 1 259 ? -0.475 -10.368 9.537 1.00 96.50 259 THR A N 1
ATOM 1996 C CA . THR A 1 259 ? 0.677 -11.070 8.954 1.00 96.50 259 THR A CA 1
ATOM 1997 C C . THR A 1 259 ? 0.390 -11.423 7.495 1.00 96.50 259 THR A C 1
ATOM 1999 O O . THR A 1 259 ? -0.775 -11.582 7.126 1.00 96.50 259 THR A O 1
ATOM 2002 N N . VAL A 1 260 ? 1.418 -11.528 6.657 1.00 97.38 260 VAL A N 1
ATOM 2003 C CA . VAL A 1 260 ? 1.288 -11.949 5.257 1.00 97.38 260 VAL A CA 1
ATOM 2004 C C . VAL A 1 260 ? 1.186 -13.473 5.196 1.00 97.38 260 VAL A C 1
ATOM 2006 O O . VAL A 1 260 ? 2.064 -14.176 5.691 1.00 97.38 260 VAL A O 1
ATOM 2009 N N . LEU A 1 261 ? 0.122 -13.983 4.570 1.00 95.56 261 LEU A N 1
ATOM 2010 C CA . LEU A 1 261 ? -0.054 -15.419 4.305 1.00 95.56 261 LEU A CA 1
ATOM 2011 C C . LEU A 1 261 ? 0.219 -15.789 2.849 1.00 95.56 261 LEU A C 1
ATOM 2013 O O . LEU A 1 261 ? 0.373 -16.967 2.535 1.00 95.56 261 LEU A O 1
ATOM 2017 N N . ASP A 1 262 ? 0.212 -14.802 1.959 1.00 94.75 262 ASP A N 1
ATOM 2018 C CA . ASP A 1 262 ? 0.410 -15.036 0.537 1.00 94.75 262 ASP A CA 1
ATOM 2019 C C . ASP A 1 262 ? 1.837 -15.467 0.215 1.00 94.75 262 ASP A C 1
ATOM 2021 O O . ASP A 1 262 ? 2.779 -15.078 0.908 1.00 94.75 262 ASP A O 1
ATOM 2025 N N . ASN A 1 263 ? 1.982 -16.202 -0.886 1.00 96.38 263 ASN A N 1
ATOM 2026 C CA . ASN A 1 263 ? 3.268 -16.431 -1.530 1.00 96.38 263 ASN A CA 1
ATOM 2027 C C . ASN A 1 263 ? 3.510 -15.366 -2.604 1.00 96.38 263 ASN A C 1
ATOM 2029 O O . ASN A 1 263 ? 2.588 -14.720 -3.107 1.00 96.38 263 ASN A O 1
ATOM 2033 N N . PHE A 1 264 ? 4.767 -15.234 -3.009 1.00 98.44 264 PHE A N 1
ATOM 2034 C CA . PHE A 1 264 ? 5.159 -14.372 -4.115 1.00 98.44 264 PHE A CA 1
ATOM 2035 C C . PHE A 1 264 ? 5.690 -15.198 -5.277 1.00 98.44 264 PHE A C 1
ATOM 2037 O O . PHE A 1 264 ? 6.069 -16.362 -5.135 1.00 98.44 264 PHE A O 1
ATOM 2044 N N . LYS A 1 265 ? 5.679 -14.581 -6.451 1.00 97.88 265 LYS A N 1
ATOM 2045 C CA . LYS A 1 265 ? 6.226 -15.135 -7.683 1.00 97.88 265 LYS A CA 1
ATOM 2046 C C . LYS A 1 265 ? 6.818 -13.991 -8.488 1.00 97.88 265 LYS A C 1
ATOM 2048 O O . LYS A 1 265 ? 6.259 -12.893 -8.499 1.00 97.88 265 LYS A O 1
ATOM 2053 N N . TYR A 1 266 ? 7.926 -14.257 -9.173 1.00 96.31 266 TYR A N 1
ATOM 2054 C CA . TYR A 1 266 ? 8.390 -13.379 -10.238 1.00 96.31 266 TYR A CA 1
ATOM 2055 C C . TYR A 1 266 ? 7.959 -13.898 -11.609 1.00 96.31 266 TYR A C 1
ATOM 2057 O O . TYR A 1 266 ? 7.855 -15.107 -11.827 1.00 96.31 266 TYR A O 1
ATOM 2065 N N . SER A 1 267 ? 7.671 -12.979 -12.522 1.00 97.81 267 SER A N 1
ATOM 2066 C CA . SER A 1 267 ? 7.173 -13.261 -13.870 1.00 97.81 267 SER A CA 1
ATOM 2067 C C . SER A 1 267 ? 7.601 -12.152 -14.834 1.00 97.81 267 SER A C 1
ATOM 2069 O O . SER A 1 267 ? 8.198 -11.160 -14.413 1.00 97.81 267 SER A O 1
ATOM 2071 N N . GLY A 1 268 ? 7.347 -12.349 -16.126 1.00 96.56 268 GLY A N 1
ATOM 2072 C CA . GLY A 1 268 ? 7.782 -11.465 -17.208 1.00 96.56 268 GLY A CA 1
ATOM 2073 C C . GLY A 1 268 ? 8.918 -12.038 -18.051 1.00 96.56 268 GLY A C 1
ATOM 2074 O O . GLY A 1 268 ? 9.256 -13.223 -17.968 1.00 96.56 268 GLY A O 1
ATOM 2075 N N . TYR A 1 269 ? 9.501 -11.197 -18.902 1.00 95.75 269 TYR A N 1
ATOM 2076 C CA . TYR A 1 269 ? 10.538 -11.622 -19.836 1.00 95.75 269 TYR A CA 1
ATOM 2077 C C . TYR A 1 269 ? 11.891 -11.731 -19.121 1.00 95.75 269 TYR A C 1
ATOM 2079 O O . TYR A 1 269 ? 12.412 -10.763 -18.576 1.00 95.75 269 TYR A O 1
ATOM 2087 N N . ILE A 1 270 ? 12.449 -12.946 -19.083 1.00 97.06 270 ILE A N 1
ATOM 2088 C CA . ILE A 1 270 ? 13.716 -13.264 -18.393 1.00 97.06 270 ILE A CA 1
ATOM 2089 C C . ILE A 1 270 ? 13.736 -12.664 -16.972 1.00 97.06 270 ILE A C 1
ATOM 2091 O O . ILE A 1 270 ? 14.649 -11.929 -16.583 1.00 97.06 270 ILE A O 1
ATOM 2095 N N . ALA A 1 271 ? 12.656 -12.921 -16.235 1.00 97.50 271 ALA A N 1
ATOM 2096 C CA . ALA A 1 271 ? 12.412 -12.343 -14.925 1.00 97.50 271 ALA A CA 1
ATOM 2097 C C . ALA A 1 271 ? 13.387 -12.861 -13.862 1.00 97.50 271 ALA A C 1
ATOM 2099 O O . ALA A 1 271 ? 13.854 -14.002 -13.918 1.00 97.50 271 ALA A O 1
ATOM 2100 N N . PHE A 1 272 ? 13.672 -12.020 -12.870 1.00 98.00 272 PHE A N 1
ATOM 2101 C CA . PHE A 1 272 ? 14.509 -12.374 -11.730 1.00 98.00 272 PHE A CA 1
ATOM 2102 C C . PHE A 1 272 ? 14.042 -11.640 -10.473 1.00 98.00 272 PHE A C 1
ATOM 2104 O O . PHE A 1 272 ? 13.742 -10.448 -10.519 1.00 98.00 272 PHE A O 1
ATOM 2111 N N . GLY A 1 273 ? 13.999 -12.332 -9.337 1.00 97.44 273 GLY A N 1
ATOM 2112 C CA . GLY A 1 273 ? 13.502 -11.755 -8.094 1.00 97.44 273 GLY A CA 1
ATOM 2113 C C . GLY A 1 273 ? 13.643 -12.686 -6.898 1.00 97.44 273 GLY A C 1
ATOM 2114 O O . GLY A 1 273 ? 13.949 -13.869 -7.037 1.00 97.44 273 GLY A O 1
ATOM 2115 N N . THR A 1 274 ? 13.422 -12.132 -5.712 1.00 98.12 274 THR A N 1
ATOM 2116 C CA . THR A 1 274 ? 13.448 -12.844 -4.427 1.00 98.12 274 THR A CA 1
ATOM 2117 C C . THR A 1 274 ? 12.414 -12.240 -3.487 1.00 98.12 274 THR A C 1
ATOM 2119 O O . THR A 1 274 ? 12.011 -11.090 -3.661 1.00 98.12 274 THR A O 1
ATOM 2122 N N . TRP A 1 275 ? 12.031 -12.979 -2.453 1.00 98.25 275 TRP A N 1
ATOM 2123 C CA . TRP A 1 275 ? 11.238 -12.464 -1.341 1.00 98.25 275 TRP A CA 1
ATOM 2124 C C . TRP A 1 275 ? 11.659 -13.150 -0.044 1.00 98.25 275 TRP A C 1
ATOM 2126 O O . TRP A 1 275 ? 11.943 -14.349 -0.038 1.00 98.25 275 TRP A O 1
ATOM 2136 N N . THR A 1 276 ? 11.694 -12.394 1.049 1.00 98.44 276 THR A N 1
ATOM 2137 C CA . THR A 1 276 ? 12.077 -12.904 2.370 1.00 98.44 276 THR A CA 1
ATOM 2138 C C . THR A 1 276 ? 11.074 -12.435 3.408 1.00 98.44 276 THR A C 1
ATOM 2140 O O . THR A 1 276 ? 10.858 -11.236 3.564 1.00 98.44 276 THR A O 1
ATOM 2143 N N . TYR A 1 277 ? 10.495 -13.379 4.148 1.00 98.38 277 TYR A N 1
ATOM 2144 C CA . TYR A 1 277 ? 9.637 -13.084 5.291 1.00 98.38 277 TYR A CA 1
ATOM 2145 C C . TYR A 1 277 ? 10.473 -12.948 6.559 1.00 98.38 277 TYR A C 1
ATOM 2147 O O . TYR A 1 277 ? 11.385 -13.736 6.812 1.00 98.38 277 TYR A O 1
ATOM 2155 N N . SER A 1 278 ? 10.116 -11.989 7.402 1.00 97.81 278 SER A N 1
ATOM 2156 C CA . SER A 1 278 ? 10.671 -11.836 8.743 1.00 97.81 278 SER A CA 1
ATOM 2157 C C . SER A 1 278 ? 9.611 -11.297 9.707 1.00 97.81 278 SER A C 1
ATOM 2159 O O . SER A 1 278 ? 8.489 -10.985 9.306 1.00 97.81 278 SER A O 1
ATOM 2161 N N . ASN A 1 279 ? 9.946 -11.214 11.000 1.00 96.62 279 ASN A N 1
ATOM 2162 C CA . ASN A 1 279 ? 9.067 -10.651 12.033 1.00 96.62 279 ASN A CA 1
ATOM 2163 C C . ASN A 1 279 ? 7.672 -11.309 12.048 1.00 96.62 279 ASN A C 1
ATOM 2165 O O . ASN A 1 279 ? 6.668 -10.622 11.916 1.00 96.62 279 ASN A O 1
ATOM 2169 N N . ASN A 1 280 ? 7.600 -12.643 12.146 1.00 96.56 280 ASN A N 1
ATOM 2170 C CA . ASN A 1 280 ? 6.340 -13.404 12.067 1.00 96.56 280 ASN A CA 1
ATOM 2171 C C . ASN A 1 280 ? 5.534 -13.118 10.784 1.00 96.56 280 ASN A C 1
ATOM 2173 O O . ASN A 1 280 ? 4.311 -12.980 10.829 1.00 96.56 280 ASN A O 1
ATOM 2177 N N . ALA A 1 281 ? 6.239 -12.982 9.656 1.00 97.00 281 ALA A N 1
ATOM 2178 C CA . ALA A 1 281 ? 5.693 -12.610 8.349 1.00 97.00 281 ALA A CA 1
ATOM 2179 C C . ALA A 1 281 ? 4.932 -11.267 8.336 1.00 97.00 281 ALA A C 1
ATOM 2181 O O . ALA A 1 281 ? 4.101 -11.016 7.467 1.00 97.00 281 ALA A O 1
ATOM 2182 N N . GLN A 1 282 ? 5.243 -10.367 9.273 1.00 97.12 282 GLN A N 1
ATOM 2183 C CA . GLN A 1 282 ? 4.783 -8.979 9.218 1.00 97.12 282 GLN A CA 1
ATOM 2184 C C . GLN A 1 282 ? 5.683 -8.092 8.358 1.00 97.12 282 GLN A C 1
ATOM 2186 O O . GLN A 1 282 ? 5.249 -7.019 7.963 1.00 97.12 282 GLN A O 1
ATOM 2191 N N . LEU A 1 283 ? 6.920 -8.513 8.086 1.00 97.81 283 LEU A N 1
ATOM 2192 C CA . LEU A 1 283 ? 7.831 -7.815 7.187 1.00 97.81 283 LEU A CA 1
ATOM 2193 C C . LEU A 1 283 ? 8.179 -8.731 6.014 1.00 97.81 283 LEU A C 1
ATOM 2195 O O . LEU A 1 283 ? 8.633 -9.859 6.229 1.00 97.81 283 LEU A O 1
ATOM 2199 N N . VAL A 1 284 ? 7.975 -8.243 4.792 1.00 98.44 284 VAL A N 1
ATOM 2200 C CA . VAL A 1 284 ? 8.392 -8.924 3.564 1.00 98.44 284 VAL A CA 1
ATOM 2201 C C . VAL A 1 284 ? 9.235 -7.984 2.722 1.00 98.44 284 VAL A C 1
ATOM 2203 O O . VAL A 1 284 ? 8.747 -6.950 2.267 1.00 98.44 284 VAL A O 1
ATOM 2206 N N . ASP A 1 285 ? 10.482 -8.377 2.487 1.00 98.38 285 ASP A N 1
ATOM 2207 C CA . ASP A 1 285 ? 11.390 -7.697 1.567 1.00 98.38 285 ASP A CA 1
ATOM 2208 C C . ASP A 1 285 ? 11.365 -8.406 0.218 1.00 98.38 285 ASP A C 1
ATOM 2210 O O . ASP A 1 285 ? 11.623 -9.609 0.145 1.00 98.38 285 ASP A O 1
ATOM 2214 N N . LEU A 1 286 ? 11.076 -7.666 -0.853 1.00 98.56 286 LEU A N 1
ATOM 2215 C CA . LEU A 1 286 ? 10.986 -8.189 -2.210 1.00 98.56 286 LEU A CA 1
ATOM 2216 C C . LEU A 1 286 ? 11.987 -7.515 -3.138 1.00 98.56 286 LEU A C 1
ATOM 2218 O O . LEU A 1 286 ? 12.169 -6.293 -3.139 1.00 98.56 286 LEU A O 1
ATOM 2222 N N . THR A 1 287 ? 12.569 -8.329 -4.009 1.00 98.62 287 THR A N 1
ATOM 2223 C CA . THR A 1 287 ? 13.316 -7.873 -5.174 1.00 98.62 287 THR A CA 1
ATOM 2224 C C . THR A 1 287 ? 12.655 -8.394 -6.440 1.00 98.62 287 THR A C 1
ATOM 2226 O O . THR A 1 287 ? 12.101 -9.494 -6.451 1.00 98.62 287 THR A O 1
ATOM 2229 N N . GLY A 1 288 ? 12.715 -7.610 -7.507 1.00 97.12 288 GLY A N 1
ATOM 2230 C CA . GLY A 1 288 ? 12.127 -7.946 -8.799 1.00 97.12 288 GLY A CA 1
ATOM 2231 C C . GLY A 1 288 ? 12.892 -7.273 -9.926 1.00 97.12 288 GLY A C 1
ATOM 2232 O O . GLY A 1 288 ? 13.723 -6.395 -9.679 1.00 97.12 288 GLY A O 1
ATOM 2233 N N . GLY A 1 289 ? 12.640 -7.708 -11.152 1.00 96.25 289 GLY A N 1
ATOM 2234 C CA . GLY A 1 289 ? 13.341 -7.237 -12.335 1.00 96.25 289 GLY A CA 1
ATOM 2235 C C . GLY A 1 289 ? 13.648 -8.367 -13.300 1.00 96.25 289 GLY A C 1
ATOM 2236 O O . GLY A 1 289 ? 12.831 -9.255 -13.528 1.00 96.25 289 GLY A O 1
ATOM 2237 N N . GLY A 1 290 ? 14.839 -8.323 -13.873 1.00 96.81 290 GLY A N 1
ATOM 2238 C CA . GLY A 1 290 ? 15.277 -9.118 -15.001 1.00 96.81 290 GLY A CA 1
ATOM 2239 C C . GLY A 1 290 ? 15.283 -8.254 -16.252 1.00 96.81 290 GLY A C 1
ATOM 2240 O O . GLY A 1 290 ? 15.531 -7.044 -16.200 1.00 96.81 290 GLY A O 1
ATOM 2241 N N . TYR A 1 291 ? 14.980 -8.871 -17.388 1.00 95.56 291 TYR A N 1
ATOM 2242 C CA . TYR A 1 291 ? 14.851 -8.153 -18.650 1.00 95.56 291 TYR A CA 1
ATOM 2243 C C . TYR A 1 291 ? 13.380 -7.894 -18.991 1.00 95.56 291 TYR A C 1
ATOM 2245 O O . TYR A 1 291 ? 12.871 -8.385 -19.989 1.00 95.56 291 TYR A O 1
ATOM 2253 N N . CYS A 1 292 ? 12.735 -7.077 -18.153 1.00 94.69 292 CYS A N 1
ATOM 2254 C CA . CYS A 1 292 ? 11.292 -6.805 -18.107 1.00 94.69 292 CYS A CA 1
ATOM 2255 C C . CYS A 1 292 ? 10.521 -7.847 -17.302 1.00 94.69 292 CYS A C 1
ATOM 2257 O O . CYS A 1 292 ? 9.603 -8.495 -17.804 1.00 94.69 292 CYS A O 1
ATOM 2259 N N . GLY A 1 293 ? 10.906 -7.984 -16.033 1.00 97.25 293 GLY A N 1
ATOM 2260 C CA . GLY A 1 293 ? 10.195 -8.817 -15.076 1.00 97.25 293 GLY A CA 1
ATOM 2261 C C . GLY A 1 293 ? 9.783 -8.063 -13.819 1.00 97.25 293 GLY A C 1
ATOM 2262 O O . GLY A 1 293 ? 10.171 -6.915 -13.570 1.00 97.25 293 GLY A O 1
ATOM 2263 N N . TRP A 1 294 ? 8.966 -8.737 -13.024 1.00 97.88 294 TRP A N 1
ATOM 2264 C CA . TRP A 1 294 ? 8.388 -8.230 -11.788 1.00 97.88 294 TRP A CA 1
ATOM 2265 C C . TRP A 1 294 ? 8.283 -9.330 -10.748 1.00 97.88 294 TRP A C 1
ATOM 2267 O O . TRP A 1 294 ? 8.301 -10.504 -11.100 1.00 97.88 294 TRP A O 1
ATOM 2277 N N . THR A 1 295 ? 8.122 -8.940 -9.488 1.00 98.69 295 THR A N 1
ATOM 2278 C CA . THR A 1 295 ? 7.744 -9.812 -8.371 1.00 98.69 295 THR A CA 1
ATOM 2279 C C . THR A 1 295 ? 6.469 -9.263 -7.752 1.00 98.69 295 THR A C 1
ATOM 2281 O O . THR A 1 295 ? 6.414 -8.073 -7.449 1.00 98.69 295 THR A O 1
ATOM 2284 N N . ALA A 1 296 ? 5.456 -10.109 -7.568 1.00 98.50 296 ALA A N 1
ATOM 2285 C CA . ALA A 1 296 ? 4.152 -9.733 -7.013 1.00 98.50 296 ALA A CA 1
ATOM 2286 C C . ALA A 1 296 ? 3.533 -10.913 -6.231 1.00 98.50 296 ALA A C 1
ATOM 2288 O O . ALA A 1 296 ? 4.051 -12.036 -6.330 1.00 98.50 296 ALA A O 1
ATOM 2289 N N . PRO A 1 297 ? 2.436 -10.712 -5.468 1.00 98.38 297 PRO A N 1
ATOM 2290 C CA . PRO A 1 297 ? 1.649 -11.825 -4.939 1.00 98.38 297 PRO A CA 1
ATOM 2291 C C . PRO A 1 297 ? 1.239 -12.766 -6.073 1.00 98.38 297 PRO A C 1
ATOM 2293 O O . PRO A 1 297 ? 0.963 -12.291 -7.177 1.00 98.38 297 PRO A O 1
ATOM 2296 N N . VAL A 1 298 ? 1.183 -14.080 -5.830 1.00 97.31 298 VAL A N 1
ATOM 2297 C CA . VAL A 1 298 ? 1.022 -15.092 -6.901 1.00 97.31 298 VAL A CA 1
ATOM 2298 C C . VAL A 1 298 ? -0.123 -14.756 -7.866 1.00 97.31 298 VAL A C 1
ATOM 2300 O O . VAL A 1 298 ? 0.084 -14.776 -9.077 1.00 97.31 298 VAL A O 1
ATOM 2303 N N . LYS A 1 299 ? -1.291 -14.351 -7.347 1.00 94.25 299 LYS A N 1
ATOM 2304 C CA . LYS A 1 299 ? -2.456 -13.984 -8.175 1.00 94.25 299 LYS A CA 1
ATOM 2305 C C . LYS A 1 299 ? -2.198 -12.797 -9.109 1.00 94.25 299 LYS A C 1
ATOM 2307 O O . LYS A 1 299 ? -2.730 -12.775 -10.213 1.00 94.25 299 LYS A O 1
ATOM 2312 N N . ALA A 1 300 ? -1.414 -11.815 -8.670 1.00 96.56 300 ALA A N 1
ATOM 2313 C CA . ALA A 1 300 ? -1.042 -10.663 -9.488 1.00 96.56 300 ALA A CA 1
ATOM 2314 C C . ALA A 1 300 ? 0.126 -10.989 -10.432 1.00 96.56 300 ALA A C 1
ATOM 2316 O O . ALA A 1 300 ? 0.194 -10.465 -11.537 1.00 96.56 300 ALA A O 1
ATOM 2317 N N . ALA A 1 301 ? 1.043 -11.867 -10.017 1.00 96.62 301 ALA A N 1
ATOM 2318 C CA . ALA A 1 301 ? 2.256 -12.173 -10.766 1.00 96.62 301 ALA A CA 1
ATOM 2319 C C . ALA A 1 301 ? 1.992 -12.903 -12.094 1.00 96.62 301 ALA A C 1
ATOM 2321 O O . ALA A 1 301 ? 2.818 -12.826 -13.002 1.00 96.62 301 ALA A O 1
ATOM 2322 N N . ASP A 1 302 ? 0.862 -13.599 -12.225 1.00 92.69 302 ASP A N 1
ATOM 2323 C CA . ASP A 1 302 ? 0.525 -14.384 -13.418 1.00 92.69 302 ASP A CA 1
ATOM 2324 C C . ASP A 1 302 ? 0.209 -13.538 -14.660 1.00 92.69 302 ASP A C 1
ATOM 2326 O O . ASP A 1 302 ? 0.242 -14.055 -15.777 1.00 92.69 302 ASP A O 1
ATOM 2330 N N . ASN A 1 303 ? -0.066 -12.244 -14.492 1.00 91.38 303 ASN A N 1
ATOM 2331 C CA . ASN A 1 303 ? -0.422 -11.349 -15.585 1.00 91.38 303 ASN A CA 1
ATOM 2332 C C . ASN A 1 303 ? 0.163 -9.955 -15.340 1.00 91.38 303 ASN A C 1
ATOM 2334 O O . ASN A 1 303 ? -0.101 -9.350 -14.305 1.00 91.38 303 ASN A O 1
ATOM 2338 N N . GLU A 1 304 ? 0.899 -9.417 -16.314 1.00 93.94 304 GLU A N 1
ATOM 2339 C CA . GLU A 1 304 ? 1.483 -8.071 -16.236 1.00 93.94 304 GLU A CA 1
ATOM 2340 C C . GLU A 1 304 ? 0.423 -6.997 -15.951 1.00 93.94 304 GLU A C 1
ATOM 2342 O O . GLU A 1 304 ? 0.624 -6.140 -15.098 1.00 93.94 304 GLU A O 1
ATOM 2347 N N . SER A 1 305 ? -0.760 -7.095 -16.566 1.00 93.81 305 SER A N 1
ATOM 2348 C CA . SER A 1 305 ? -1.856 -6.154 -16.316 1.00 93.81 305 SER A CA 1
ATOM 2349 C C . SER A 1 305 ? -2.314 -6.171 -14.850 1.00 93.81 305 SER A C 1
ATOM 2351 O O . SER A 1 305 ? -2.573 -5.111 -14.283 1.00 93.81 305 SER A O 1
ATOM 2353 N N . LEU A 1 306 ? -2.355 -7.340 -14.201 1.00 94.94 306 LEU A N 1
ATOM 2354 C CA . LEU A 1 306 ? -2.684 -7.437 -12.771 1.00 94.94 306 LEU A CA 1
ATOM 2355 C C . LEU A 1 306 ? -1.530 -6.942 -11.896 1.00 94.94 306 LEU A C 1
ATOM 2357 O O . LEU A 1 306 ? -1.760 -6.268 -10.895 1.00 94.94 306 LEU A O 1
ATOM 2361 N N . ALA A 1 307 ? -0.287 -7.228 -12.285 1.00 96.25 307 ALA A N 1
ATOM 2362 C CA . ALA A 1 307 ? 0.889 -6.737 -11.581 1.00 96.25 307 ALA A CA 1
ATOM 2363 C C . ALA A 1 307 ? 0.997 -5.205 -11.631 1.00 96.25 307 ALA A C 1
ATOM 2365 O O . ALA A 1 307 ? 1.465 -4.609 -10.665 1.00 96.25 307 ALA A O 1
ATOM 2366 N N . CYS A 1 308 ? 0.597 -4.560 -12.733 1.00 95.69 308 CYS A N 1
ATOM 2367 C CA . CYS A 1 308 ? 0.709 -3.109 -12.916 1.00 95.69 308 CYS A CA 1
ATOM 2368 C C . CYS A 1 308 ? -0.466 -2.323 -12.329 1.00 95.69 308 CYS A C 1
ATOM 2370 O O . CYS A 1 308 ? -0.264 -1.202 -11.873 1.00 95.69 308 CYS A O 1
ATOM 2372 N N . ASN A 1 309 ? -1.673 -2.894 -12.328 1.00 95.19 309 ASN A N 1
ATOM 2373 C CA . ASN A 1 309 ? -2.866 -2.220 -11.803 1.00 95.19 309 ASN A CA 1
ATOM 2374 C C . ASN A 1 309 ? -3.192 -2.604 -10.358 1.00 95.19 309 ASN A C 1
ATOM 2376 O O . ASN A 1 309 ? -3.908 -1.882 -9.670 1.00 95.19 309 ASN A O 1
ATOM 2380 N N . GLY A 1 310 ? -2.679 -3.741 -9.891 1.00 95.44 310 GLY A N 1
ATOM 2381 C CA . GLY A 1 310 ? -3.042 -4.296 -8.601 1.00 95.44 310 GLY A CA 1
ATOM 2382 C C . GLY A 1 310 ? -4.490 -4.783 -8.565 1.00 95.44 310 GLY A C 1
ATOM 2383 O O . GLY A 1 310 ? -5.133 -5.025 -9.585 1.00 95.44 310 GLY A O 1
ATOM 2384 N N . GLY A 1 311 ? -4.987 -4.970 -7.349 1.00 95.88 311 GLY A N 1
ATOM 2385 C CA . GLY A 1 311 ? -6.306 -5.528 -7.078 1.00 95.88 311 GLY A CA 1
ATOM 2386 C C . GLY A 1 311 ? -6.303 -6.291 -5.760 1.00 95.88 311 GLY A C 1
ATOM 2387 O O . GLY A 1 311 ? -5.350 -6.214 -4.986 1.00 95.88 311 GLY A O 1
ATOM 2388 N N . TRP A 1 312 ? -7.355 -7.055 -5.482 1.00 97.56 312 TRP A N 1
ATOM 2389 C CA . TRP A 1 312 ? -7.456 -7.878 -4.269 1.00 97.56 312 TRP A CA 1
ATOM 2390 C C . TRP A 1 312 ? -6.540 -9.107 -4.350 1.00 97.56 312 TRP A C 1
ATOM 2392 O O . TRP A 1 312 ? -6.976 -10.215 -4.675 1.00 97.56 312 TRP A O 1
ATOM 2402 N N . HIS A 1 313 ? -5.247 -8.893 -4.112 1.00 96.00 313 HIS A N 1
ATOM 2403 C CA . HIS A 1 313 ? -4.205 -9.853 -4.475 1.00 96.00 313 HIS A CA 1
ATOM 2404 C C . HIS A 1 313 ? -3.285 -10.273 -3.343 1.00 96.00 313 HIS A C 1
ATOM 2406 O O . HIS A 1 313 ? -2.607 -11.269 -3.530 1.00 96.00 313 HIS A O 1
ATOM 2412 N N . LEU A 1 314 ? -3.254 -9.566 -2.211 1.00 97.81 314 LEU A N 1
ATOM 2413 C CA . LEU A 1 314 ? -2.388 -9.931 -1.089 1.00 97.81 314 LEU A CA 1
ATOM 2414 C C . LEU A 1 314 ? -3.218 -10.518 0.052 1.00 97.81 314 LEU A C 1
ATOM 2416 O O . LEU A 1 314 ? -3.989 -9.801 0.695 1.00 97.81 314 LEU A O 1
ATOM 2420 N N . GLN A 1 315 ? -3.045 -11.812 0.310 1.00 96.81 315 GLN A N 1
ATOM 2421 C CA . GLN A 1 315 ? -3.694 -12.494 1.427 1.00 96.81 315 GLN A CA 1
ATOM 2422 C C . GLN A 1 315 ? -2.993 -12.206 2.760 1.00 96.81 315 GLN A C 1
ATOM 2424 O O . GLN A 1 315 ? -1.785 -12.414 2.918 1.00 96.81 315 GLN A O 1
ATOM 2429 N N . LEU A 1 316 ? -3.783 -11.800 3.752 1.00 96.44 316 LEU A N 1
ATOM 2430 C CA . LEU A 1 316 ? -3.349 -11.597 5.127 1.00 96.44 316 LEU A CA 1
ATOM 2431 C C . LEU A 1 316 ? -3.951 -12.635 6.078 1.00 96.44 316 LEU A C 1
ATOM 2433 O O . LEU A 1 316 ? -4.937 -13.314 5.784 1.00 96.44 316 LEU A O 1
ATOM 2437 N N . GLY A 1 317 ? -3.350 -12.707 7.257 1.00 94.69 317 GLY A N 1
ATOM 2438 C CA . GLY A 1 317 ? -3.841 -13.395 8.439 1.00 94.69 317 GLY A CA 1
ATOM 2439 C C . GLY A 1 317 ? -3.732 -12.493 9.662 1.00 94.69 317 GLY A C 1
ATOM 2440 O O . GLY A 1 317 ? -3.363 -11.322 9.567 1.00 94.69 317 GLY A O 1
ATOM 2441 N N . LEU A 1 318 ? -4.032 -13.054 10.829 1.00 93.06 318 LEU A N 1
ATOM 2442 C CA . LEU A 1 318 ? -3.810 -12.402 12.116 1.00 93.06 318 LEU A CA 1
ATOM 2443 C C . LEU A 1 318 ? -2.781 -13.196 12.910 1.00 93.06 318 LEU A C 1
ATOM 2445 O O . LEU A 1 318 ? -2.787 -14.427 12.852 1.00 93.06 318 LEU A O 1
ATOM 2449 N N . LEU A 1 319 ? -1.953 -12.474 13.664 1.00 88.81 319 LEU A N 1
ATOM 2450 C CA . LEU A 1 319 ? -1.120 -13.049 14.720 1.00 88.81 319 LEU A CA 1
ATOM 2451 C C . LEU A 1 319 ? -1.962 -13.610 15.877 1.00 88.81 319 LEU A C 1
ATOM 2453 O O . LEU A 1 319 ? -3.114 -13.132 16.081 1.00 88.81 319 LEU A O 1
#

InterPro domains:
  IPR012314 Peptidase M12B, GON-ADAMTSs [PF08685] (165-298)